Protein AF-A0A0F6PZP5-F1 (afdb_monomer_lite)

Sequence (268 aa):
MLSIFITMIFLFFFISFNLDMISNWVVIEMLSFFIMKLYSKDFSIYFEYTFNQTISSLLFFIGIFLFFSEFFYSSMIFLTLFFMYKLAIFPFYLWYKNFLLKSSLFQIMYFISIIYFLKIYLMFIFLNFLLMKIIIFFSLMNTIVISIESLEENFNFLNFMVYSSLLMSIYWILSFFISLSMMVFFSSAYMFSLFFIFFVTFKENFLVKNIWIYAVILLGLPPLPLFCMKFMLLLSLWNFSLLFFILTLGFFFTINFYVNNIFLISLI

Organism: NCBI:txid231613

Foldseek 3Di:
DVVLVVLLVVLVVVLPDPDDLVVLLVVLVVLLVVLLVVCVPPVVLSVLSVVLVVVLSVLQVVLVVCVVVVVLVVSLVSLQVSLCLLLLFPPNVVSVLVSQLPDDPVSLLSVLSSSLSVNLSSCSVCVVSHPLVVRLVRLLVQLVVLLVVLVPDDDDVSSVSSSLSSLLSSLLSLLVVLHSVLNVQLSVLQNVLSVVVVVVCVVVVNDPPCVLVNLCSSLVDPPGSNVVSLVVSLVSCVVVPVSNVSSVVSNVSSVVSSVVSVVSVVVD

Structure (mmCIF, N/CA/C/O backbone):
data_AF-A0A0F6PZP5-F1
#
_entry.id   AF-A0A0F6PZP5-F1
#
loop_
_atom_site.group_PDB
_atom_site.id
_atom_site.type_symbol
_atom_site.label_atom_id
_atom_site.label_alt_id
_atom_site.label_comp_id
_atom_site.label_asym_id
_atom_site.label_entity_id
_atom_site.label_seq_id
_atom_site.pdbx_PDB_ins_code
_atom_site.Cartn_x
_atom_site.Cartn_y
_atom_site.Cartn_z
_atom_site.occupancy
_atom_site.B_iso_or_equiv
_atom_site.auth_seq_id
_atom_site.auth_comp_id
_atom_site.auth_asym_id
_atom_site.auth_atom_id
_atom_site.pdbx_PDB_model_num
ATOM 1 N N . MET A 1 1 ? -19.150 -9.463 3.597 1.00 50.09 1 MET A N 1
ATOM 2 C CA . MET A 1 1 ? -18.506 -10.787 3.765 1.00 50.09 1 MET A CA 1
ATOM 3 C C . MET A 1 1 ? -18.563 -11.594 2.476 1.00 50.09 1 MET A C 1
ATOM 5 O O . MET A 1 1 ? -17.525 -11.731 1.851 1.00 50.09 1 MET A O 1
ATOM 9 N N . LEU A 1 2 ? -19.742 -12.039 2.018 1.00 41.22 2 LEU A N 1
ATOM 10 C CA . LEU A 1 2 ? -19.865 -12.802 0.764 1.00 41.22 2 LEU A CA 1
ATOM 11 C C . LEU A 1 2 ? -19.360 -12.018 -0.464 1.00 41.22 2 LEU A C 1
ATOM 13 O O . LEU A 1 2 ? -18.659 -12.572 -1.296 1.00 41.22 2 LEU A O 1
ATOM 17 N N . SER A 1 3 ? -19.634 -10.709 -0.536 1.00 49.72 3 SER A N 1
ATOM 18 C CA . SER A 1 3 ? -19.133 -9.845 -1.617 1.00 49.72 3 SER A CA 1
ATOM 19 C C . SER A 1 3 ? -17.606 -9.733 -1.638 1.00 49.72 3 SER A C 1
ATOM 21 O O . SER A 1 3 ? -17.021 -9.791 -2.710 1.00 49.72 3 SER A O 1
ATOM 23 N N . ILE A 1 4 ? -16.965 -9.653 -0.466 1.00 56.44 4 ILE A N 1
ATOM 24 C CA . ILE A 1 4 ? -15.500 -9.637 -0.326 1.00 56.44 4 ILE A CA 1
ATOM 25 C C . ILE A 1 4 ? -14.937 -10.976 -0.809 1.00 56.44 4 ILE A C 1
ATOM 27 O O . ILE A 1 4 ? -14.015 -11.007 -1.615 1.00 56.44 4 ILE A O 1
ATOM 31 N N . PHE A 1 5 ? -15.538 -12.087 -0.381 1.00 49.12 5 PHE A N 1
ATOM 32 C CA . PHE A 1 5 ? -15.121 -13.430 -0.780 1.00 49.12 5 PHE A CA 1
ATOM 33 C C . PHE A 1 5 ? -15.273 -13.668 -2.294 1.00 49.12 5 PHE A C 1
ATOM 35 O O . PHE A 1 5 ? -14.376 -14.211 -2.930 1.00 49.12 5 PHE A O 1
ATOM 42 N N . ILE A 1 6 ? -16.356 -13.176 -2.903 1.00 55.47 6 ILE A N 1
ATOM 43 C CA . ILE A 1 6 ? -16.555 -13.220 -4.359 1.00 55.47 6 ILE A CA 1
ATOM 44 C C . ILE A 1 6 ? -15.528 -12.332 -5.074 1.00 55.47 6 ILE A C 1
ATOM 46 O O . ILE A 1 6 ? -14.929 -12.785 -6.044 1.00 55.47 6 ILE A O 1
ATOM 50 N N . THR A 1 7 ? -15.246 -11.116 -4.581 1.00 57.19 7 THR A N 1
ATOM 51 C CA . THR A 1 7 ? -14.178 -10.277 -5.159 1.00 57.19 7 THR A CA 1
ATOM 52 C C . THR A 1 7 ? -12.803 -10.924 -5.034 1.00 57.19 7 THR A C 1
ATOM 54 O O . THR A 1 7 ? -12.005 -10.794 -5.953 1.00 57.19 7 THR A O 1
ATOM 57 N N . MET A 1 8 ? -12.539 -11.670 -3.955 1.00 56.25 8 MET A N 1
ATOM 58 C CA . MET A 1 8 ? -11.292 -12.416 -3.777 1.00 56.25 8 MET A CA 1
ATOM 59 C C . MET A 1 8 ? -11.154 -13.551 -4.790 1.00 56.25 8 MET A C 1
ATOM 61 O O . MET A 1 8 ? -10.099 -13.675 -5.403 1.00 56.25 8 MET A O 1
ATOM 65 N N . ILE A 1 9 ? -12.207 -14.346 -5.005 1.00 59.91 9 ILE A N 1
ATOM 66 C CA . ILE A 1 9 ? -12.211 -15.410 -6.023 1.00 59.91 9 ILE A CA 1
ATOM 67 C C . ILE A 1 9 ? -12.025 -14.810 -7.420 1.00 59.91 9 ILE A C 1
ATOM 69 O O . ILE A 1 9 ? -11.257 -15.332 -8.223 1.00 59.91 9 ILE A O 1
ATOM 73 N N . PHE A 1 10 ? -12.679 -13.681 -7.694 1.00 59.88 10 PHE A N 1
ATOM 74 C CA . PHE A 1 10 ? -12.596 -12.998 -8.982 1.00 59.88 10 PHE A CA 1
ATOM 75 C C . PHE A 1 10 ? -11.191 -12.429 -9.248 1.00 59.88 10 PHE A C 1
ATOM 77 O O . PHE A 1 10 ? -10.640 -12.623 -10.326 1.00 59.88 10 PHE A O 1
ATOM 84 N N . LEU A 1 11 ? -10.558 -11.805 -8.248 1.00 56.38 11 LEU A N 1
ATOM 85 C CA . LEU A 1 11 ? -9.165 -11.339 -8.322 1.00 56.38 11 LEU A CA 1
ATOM 86 C C . LEU A 1 11 ? -8.169 -12.494 -8.478 1.00 56.38 11 LEU A C 1
ATOM 88 O O . LEU A 1 11 ? -7.222 -12.382 -9.252 1.00 56.38 11 LEU A O 1
ATOM 92 N N . PHE A 1 12 ? -8.391 -13.609 -7.777 1.00 57.88 12 PHE A N 1
ATOM 93 C CA . PHE A 1 12 ? -7.566 -14.811 -7.906 1.00 57.88 12 PHE A CA 1
ATOM 94 C C . PHE A 1 12 ? -7.659 -15.412 -9.314 1.00 57.88 12 PHE A C 1
ATOM 96 O O . PHE A 1 12 ? -6.651 -15.842 -9.872 1.00 57.88 12 PHE A O 1
ATOM 103 N N . PHE A 1 13 ? -8.848 -15.367 -9.923 1.00 59.44 13 PHE A N 1
ATOM 104 C CA . PHE A 1 13 ? -9.046 -15.761 -11.314 1.00 59.44 13 PHE A CA 1
ATOM 105 C C . PHE A 1 13 ? -8.219 -14.878 -12.260 1.00 59.44 13 PHE A C 1
ATOM 107 O O . PHE A 1 13 ? -7.506 -15.409 -13.101 1.00 59.44 13 PHE A O 1
ATOM 114 N N . PHE A 1 14 ? -8.196 -13.554 -12.072 1.00 56.59 14 PHE A N 1
ATOM 115 C CA . PHE A 1 14 ? -7.391 -12.652 -12.910 1.00 56.59 14 PHE A CA 1
ATOM 116 C C . PHE A 1 14 ? -5.876 -12.771 -12.714 1.00 56.59 14 PHE A C 1
ATOM 118 O O . PHE A 1 14 ? -5.145 -12.662 -13.692 1.00 56.59 14 PHE A O 1
ATOM 125 N N . ILE A 1 15 ? -5.401 -13.055 -11.495 1.00 55.97 15 ILE A N 1
ATOM 126 C CA . ILE A 1 15 ? -3.978 -13.353 -11.234 1.00 55.97 15 ILE A CA 1
ATOM 127 C C . ILE A 1 15 ? -3.499 -14.556 -12.066 1.00 55.97 15 ILE A C 1
ATOM 129 O O . ILE A 1 15 ? -2.334 -14.613 -12.448 1.00 55.97 15 ILE A O 1
ATOM 133 N N . SER A 1 16 ? -4.385 -15.515 -12.358 1.00 53.69 16 SER A N 1
ATOM 134 C CA . SER A 1 16 ? -4.028 -16.730 -13.101 1.00 53.69 16 SER A CA 1
ATOM 135 C C . SER A 1 16 ? -3.889 -16.539 -14.618 1.00 53.69 16 SER A C 1
ATOM 137 O O . SER A 1 16 ? -3.331 -17.411 -15.285 1.00 53.69 16 SER A O 1
ATOM 139 N N . PHE A 1 17 ? -4.341 -15.406 -15.169 1.00 56.69 17 PHE A N 1
ATOM 140 C CA . PHE A 1 17 ? -4.180 -15.095 -16.588 1.00 56.69 17 PHE A CA 1
ATOM 141 C C . PHE A 1 17 ? -2.955 -14.209 -16.795 1.00 56.69 17 PHE A C 1
ATOM 143 O O . PHE A 1 17 ? -2.837 -13.137 -16.206 1.00 56.69 17 PHE A O 1
ATOM 150 N N . ASN A 1 18 ? -2.050 -14.653 -17.667 1.00 61.34 1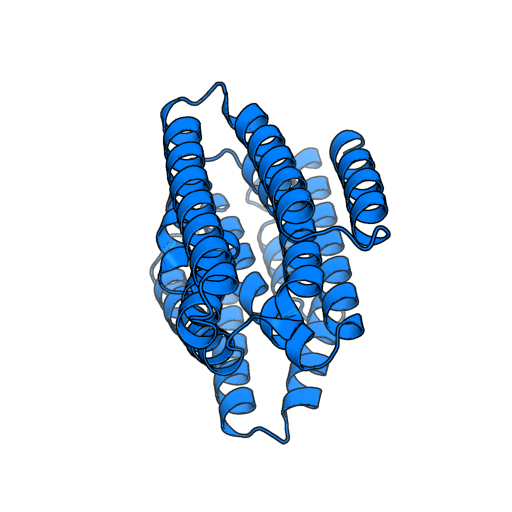8 ASN A N 1
ATOM 151 C CA . ASN A 1 18 ? -0.907 -13.865 -18.114 1.00 61.34 18 ASN A CA 1
ATOM 152 C C . ASN A 1 18 ? -1.411 -12.757 -19.055 1.00 61.34 18 ASN A C 1
ATOM 154 O O . ASN A 1 18 ? -1.425 -12.909 -20.273 1.00 61.34 18 ASN A O 1
ATOM 158 N N . LEU A 1 19 ? -1.960 -11.705 -18.455 1.00 72.62 19 LEU A N 1
ATOM 159 C CA . LEU A 1 19 ? -2.606 -10.589 -19.126 1.00 72.62 19 LEU A CA 1
ATOM 160 C C . LEU A 1 19 ? -1.577 -9.549 -19.575 1.00 72.62 19 LEU A C 1
ATOM 162 O O . LEU A 1 19 ? -0.644 -9.221 -18.839 1.00 72.62 19 LEU A O 1
ATOM 166 N N . ASP A 1 20 ? -1.815 -8.953 -20.741 1.00 84.75 20 ASP A N 1
ATOM 167 C CA . ASP A 1 20 ? -1.069 -7.788 -21.208 1.00 84.75 20 ASP A CA 1
ATOM 168 C C . ASP A 1 20 ? -1.253 -6.596 -20.251 1.00 84.75 20 ASP A C 1
ATOM 170 O O . ASP A 1 20 ? -2.246 -6.486 -19.520 1.00 84.75 20 ASP A O 1
ATOM 174 N N . MET A 1 21 ? -0.315 -5.645 -20.280 1.00 83.88 21 MET A N 1
ATOM 175 C CA . MET A 1 21 ? -0.316 -4.479 -19.383 1.00 83.88 21 MET A CA 1
ATOM 176 C C . MET A 1 21 ? -1.620 -3.671 -19.421 1.00 83.88 21 MET A C 1
ATOM 178 O O . MET A 1 21 ? -2.108 -3.236 -18.378 1.00 83.88 21 MET A O 1
ATOM 182 N N . ILE A 1 22 ? -2.221 -3.513 -20.604 1.00 87.50 22 ILE A N 1
ATOM 183 C CA . ILE A 1 22 ? -3.493 -2.795 -20.765 1.00 87.50 22 ILE A CA 1
ATOM 184 C C . ILE A 1 22 ? -4.628 -3.555 -20.070 1.00 87.50 22 ILE A C 1
ATOM 186 O O . ILE A 1 22 ? -5.415 -2.950 -19.346 1.00 87.50 22 ILE A O 1
ATOM 190 N N . SER A 1 23 ? -4.699 -4.880 -20.223 1.00 86.56 23 SER A N 1
ATOM 191 C CA . SER A 1 23 ? -5.702 -5.688 -19.520 1.00 86.56 23 SER A CA 1
ATOM 192 C C . SER A 1 23 ? -5.513 -5.669 -18.003 1.00 86.56 23 SER A C 1
ATOM 194 O O . SER A 1 23 ? -6.501 -5.548 -17.282 1.00 86.56 23 SER A O 1
ATOM 196 N N . ASN A 1 24 ? -4.271 -5.693 -17.507 1.00 86.44 24 ASN A N 1
ATOM 197 C CA . ASN A 1 24 ? -3.995 -5.544 -16.074 1.00 86.44 24 ASN A CA 1
ATOM 198 C C . ASN A 1 24 ? -4.506 -4.200 -15.537 1.00 86.44 24 ASN A C 1
ATOM 200 O O . ASN A 1 24 ? -5.099 -4.141 -14.460 1.00 86.44 24 ASN A O 1
ATOM 204 N N . TRP A 1 25 ? -4.347 -3.122 -16.307 1.00 89.81 25 TRP A N 1
ATOM 205 C CA . TRP A 1 25 ? -4.908 -1.819 -15.959 1.00 89.81 25 TRP A CA 1
ATOM 206 C C . TRP A 1 25 ? -6.430 -1.802 -15.920 1.00 89.81 25 TRP A C 1
ATOM 208 O O . TRP A 1 25 ? -6.996 -1.285 -14.960 1.00 89.81 25 TRP A O 1
ATOM 218 N N . VAL A 1 26 ? -7.098 -2.427 -16.892 1.00 89.19 26 VAL A N 1
ATOM 219 C CA . VAL A 1 26 ? -8.563 -2.554 -16.869 1.00 89.19 26 VAL A CA 1
ATOM 220 C C . VAL A 1 26 ? -9.022 -3.271 -15.597 1.00 89.19 26 VAL A C 1
ATOM 222 O O . VAL A 1 26 ? -9.971 -2.821 -14.961 1.00 89.19 26 VAL A O 1
ATOM 225 N N . VAL A 1 27 ? -8.337 -4.339 -15.173 1.00 86.75 27 VAL A N 1
ATOM 226 C CA . VAL A 1 27 ? -8.655 -5.038 -13.914 1.00 86.75 27 VAL A CA 1
ATOM 227 C C . VAL A 1 27 ? -8.471 -4.115 -12.703 1.00 86.75 27 VAL A C 1
ATOM 229 O O . VAL A 1 27 ? -9.341 -4.063 -11.830 1.00 86.75 27 VAL A O 1
ATOM 232 N N . ILE A 1 28 ? -7.378 -3.348 -12.660 1.00 89.12 28 ILE A N 1
ATOM 233 C CA . ILE A 1 28 ? -7.104 -2.374 -11.591 1.00 89.12 28 ILE A CA 1
ATOM 234 C C . ILE A 1 28 ? -8.195 -1.294 -11.532 1.00 89.12 28 ILE A C 1
ATOM 236 O O . ILE A 1 28 ? -8.652 -0.955 -10.439 1.00 89.12 28 ILE A O 1
ATOM 240 N N . GLU A 1 29 ? -8.650 -0.779 -12.675 1.00 89.75 29 GLU A N 1
ATOM 241 C CA . GLU A 1 29 ? -9.718 0.225 -12.716 1.00 89.75 29 GLU A CA 1
ATOM 242 C C . GLU A 1 29 ? -11.094 -0.358 -12.407 1.00 89.75 29 GLU A C 1
ATOM 244 O O . GLU A 1 29 ? -11.873 0.257 -11.690 1.00 89.75 29 GLU A O 1
ATOM 249 N N . MET A 1 30 ? -11.400 -1.584 -12.830 1.00 86.75 30 MET A N 1
ATOM 250 C CA . MET A 1 30 ? -12.641 -2.245 -12.412 1.00 86.75 30 MET A CA 1
ATOM 251 C C . MET A 1 30 ? -12.719 -2.367 -10.885 1.00 86.75 30 MET A C 1
ATOM 253 O O . MET A 1 30 ? -13.766 -2.100 -10.291 1.00 86.75 30 MET A O 1
ATOM 257 N N . LEU A 1 31 ? -11.605 -2.700 -10.224 1.00 86.00 31 LEU A N 1
ATOM 258 C CA . LEU A 1 31 ? -11.525 -2.707 -8.760 1.00 86.00 31 LEU A CA 1
ATOM 259 C C . LEU A 1 31 ? -11.698 -1.308 -8.162 1.00 86.00 31 LEU A C 1
ATOM 261 O O . LEU A 1 31 ? -12.393 -1.164 -7.153 1.00 86.00 31 LEU A O 1
ATOM 265 N N . SER A 1 32 ? -11.116 -0.284 -8.791 1.00 89.31 32 SER A N 1
ATOM 266 C CA . SER A 1 32 ? -11.280 1.111 -8.373 1.00 89.31 32 SER A CA 1
ATOM 267 C C . SER A 1 32 ? -12.759 1.530 -8.440 1.00 89.31 32 SER A C 1
ATOM 269 O O . SER A 1 32 ? -13.292 2.054 -7.459 1.00 89.31 32 SER A O 1
ATOM 271 N N . PHE A 1 33 ? -13.481 1.168 -9.505 1.00 87.62 33 PHE A N 1
ATOM 272 C CA . PHE A 1 33 ? -14.921 1.409 -9.643 1.00 87.62 33 PHE A CA 1
ATOM 273 C C . PHE A 1 33 ? -15.765 0.666 -8.599 1.00 87.62 33 PHE A C 1
ATOM 275 O O . PHE A 1 33 ? -16.718 1.233 -8.051 1.00 87.62 33 PHE A O 1
ATOM 282 N N . PHE A 1 34 ? -15.422 -0.583 -8.268 1.00 86.00 34 PHE A N 1
ATOM 283 C CA . PHE A 1 34 ? -16.104 -1.308 -7.189 1.00 86.00 34 PHE A CA 1
ATOM 284 C C . PHE A 1 34 ? -15.949 -0.605 -5.841 1.00 86.00 34 PHE A C 1
ATOM 286 O O . PHE A 1 34 ? -16.919 -0.516 -5.084 1.00 86.00 34 PHE A O 1
ATOM 293 N N . ILE A 1 35 ? -14.757 -0.078 -5.556 1.00 87.56 35 ILE A N 1
ATOM 294 C CA . ILE A 1 35 ? -14.502 0.696 -4.343 1.00 87.56 35 ILE A CA 1
ATOM 295 C C . ILE A 1 35 ? -15.290 2.011 -4.372 1.00 87.56 35 ILE A C 1
ATOM 297 O O . ILE A 1 35 ? -15.967 2.323 -3.396 1.00 87.56 35 ILE A O 1
ATOM 301 N N . MET A 1 36 ? -15.291 2.743 -5.492 1.00 88.69 36 MET A N 1
ATOM 302 C CA . MET A 1 36 ? -16.053 3.993 -5.653 1.00 88.69 36 MET A CA 1
ATOM 303 C C . MET A 1 36 ? -17.532 3.826 -5.298 1.00 88.69 36 MET A C 1
ATOM 305 O O . MET A 1 36 ? -18.117 4.678 -4.627 1.00 88.69 36 MET A O 1
ATOM 309 N N . LYS A 1 37 ? -18.140 2.701 -5.691 1.00 87.50 37 LYS A N 1
ATOM 310 C CA . LYS A 1 37 ? -19.551 2.415 -5.407 1.00 87.50 37 LYS A CA 1
ATOM 311 C C . LYS A 1 37 ? -19.871 2.421 -3.906 1.00 87.50 37 LYS A C 1
ATOM 313 O O . LYS A 1 37 ? -20.968 2.843 -3.534 1.00 87.50 37 LYS A O 1
ATOM 318 N N . LEU A 1 38 ? -18.929 2.018 -3.047 1.00 86.25 38 LEU A N 1
ATOM 319 C CA . LEU A 1 38 ? -19.093 2.018 -1.583 1.00 86.25 38 LEU A CA 1
ATOM 320 C C . LEU A 1 38 ? -19.287 3.420 -1.000 1.00 86.25 38 LEU A C 1
ATOM 322 O O . LEU A 1 38 ? -19.902 3.562 0.056 1.00 86.25 38 LEU A O 1
ATOM 326 N N . TYR A 1 39 ? -18.760 4.432 -1.687 1.00 90.12 39 TYR A N 1
ATOM 327 C CA . TYR A 1 39 ? -18.732 5.823 -1.240 1.00 90.12 39 TYR A CA 1
ATOM 328 C C . TYR A 1 39 ? -19.705 6.712 -2.011 1.00 90.12 39 TYR A C 1
ATOM 330 O O . TYR A 1 39 ? -19.762 7.908 -1.767 1.00 90.12 39 TYR A O 1
ATOM 338 N N . SER A 1 40 ? -20.513 6.139 -2.907 1.00 87.25 40 SER A N 1
ATOM 339 C CA . SER A 1 40 ? -21.450 6.874 -3.773 1.00 87.25 40 SER A CA 1
ATOM 340 C C . SER A 1 40 ? -22.439 7.793 -3.039 1.00 87.25 40 SER A C 1
ATOM 342 O O . SER A 1 40 ? -22.979 8.709 -3.653 1.00 87.25 40 SER A O 1
ATOM 344 N N . LYS A 1 41 ? -22.678 7.569 -1.741 1.00 89.19 41 LYS A N 1
ATOM 345 C CA . LYS A 1 41 ? -23.542 8.417 -0.905 1.00 89.19 41 LYS A CA 1
ATOM 346 C C . LYS A 1 41 ? -22.825 9.643 -0.331 1.00 89.19 41 LYS A C 1
ATOM 348 O O . LYS A 1 41 ? -23.474 10.657 -0.097 1.00 89.19 41 LYS A O 1
ATOM 353 N N . ASP A 1 42 ? -21.509 9.564 -0.148 1.00 91.62 42 ASP A N 1
ATOM 354 C CA . ASP A 1 42 ? -20.695 10.593 0.497 1.00 91.62 42 ASP A CA 1
ATOM 355 C C . ASP A 1 42 ? -19.869 11.326 -0.568 1.00 91.62 42 ASP A C 1
ATOM 357 O O . ASP A 1 42 ? -18.737 10.947 -0.874 1.00 91.62 42 ASP A O 1
ATOM 361 N N . PHE A 1 43 ? -20.445 12.380 -1.159 1.00 92.25 43 PHE A N 1
ATOM 362 C CA . PHE A 1 43 ? -19.872 13.065 -2.328 1.00 92.25 43 PHE A CA 1
ATOM 363 C C . PHE A 1 43 ? -18.414 13.507 -2.133 1.00 92.25 43 PHE A C 1
ATOM 365 O O . PHE A 1 43 ? -17.602 13.346 -3.041 1.00 92.25 43 PHE A O 1
ATOM 372 N N . SER A 1 44 ? -18.059 14.028 -0.955 1.00 92.94 44 SER A N 1
ATOM 373 C CA . SER A 1 44 ? -16.693 14.481 -0.661 1.00 92.94 44 SER A CA 1
ATOM 374 C C . SER A 1 44 ? -15.676 13.335 -0.690 1.00 92.94 44 SER A C 1
ATOM 376 O O . SER A 1 44 ? -14.606 13.479 -1.279 1.00 92.94 44 SER A O 1
ATOM 378 N N . ILE A 1 45 ? -16.027 12.189 -0.103 1.00 93.25 45 ILE A N 1
ATOM 379 C CA . ILE A 1 45 ? -15.183 10.989 -0.031 1.00 93.25 45 ILE A CA 1
ATOM 380 C C . ILE A 1 45 ? -15.069 10.343 -1.412 1.00 93.25 45 ILE A C 1
ATOM 382 O O . ILE A 1 45 ? -13.977 9.984 -1.855 1.00 93.25 45 ILE A O 1
ATOM 386 N N . TYR A 1 46 ? -16.198 10.243 -2.117 1.00 94.00 46 TYR A N 1
ATOM 387 C CA . TYR A 1 46 ? -16.252 9.766 -3.493 1.00 94.00 46 TYR A CA 1
ATOM 388 C C . TYR A 1 46 ? -15.359 10.606 -4.411 1.00 94.00 46 TYR A C 1
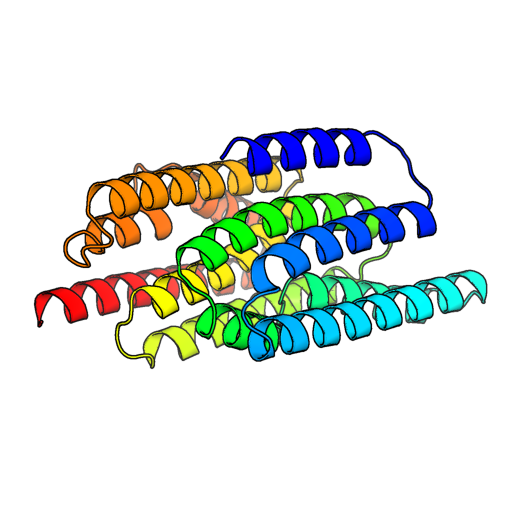ATOM 390 O O . TYR A 1 46 ? -14.518 10.061 -5.125 1.00 94.00 46 TYR A O 1
ATOM 398 N N . PHE A 1 47 ? -15.500 11.933 -4.361 1.00 94.50 47 PHE A N 1
ATOM 399 C CA . PHE A 1 47 ? -14.721 12.847 -5.188 1.00 94.50 47 PHE A CA 1
ATOM 400 C C . PHE A 1 47 ? -13.221 12.719 -4.906 1.00 94.50 47 PHE A C 1
ATOM 402 O O . PHE A 1 47 ? -12.439 12.526 -5.834 1.00 94.50 47 PHE A O 1
ATOM 409 N N . GLU A 1 48 ? -12.816 12.734 -3.635 1.00 94.31 48 GLU A N 1
ATOM 410 C CA . GLU A 1 48 ? -11.410 12.574 -3.256 1.00 94.31 48 GLU A CA 1
ATOM 411 C C . GLU A 1 48 ? -10.832 11.244 -3.753 1.00 94.31 48 GLU A C 1
ATOM 413 O O . GLU A 1 48 ? -9.747 11.216 -4.334 1.00 94.31 48 GLU A O 1
ATOM 418 N N . TYR A 1 49 ? -11.564 10.137 -3.604 1.00 94.00 49 TYR A N 1
ATOM 419 C CA . TYR A 1 49 ? -11.106 8.850 -4.117 1.00 94.00 49 TYR A CA 1
ATOM 420 C C . TYR A 1 49 ? -10.996 8.846 -5.642 1.00 94.00 49 TYR A C 1
ATOM 422 O O . TYR A 1 49 ? -9.950 8.473 -6.167 1.00 94.00 49 TYR A O 1
ATOM 430 N N . THR A 1 50 ? -12.036 9.294 -6.354 1.00 94.75 50 THR A N 1
ATOM 431 C CA . THR A 1 50 ? -12.042 9.336 -7.827 1.00 94.75 50 THR A CA 1
ATOM 432 C C . THR A 1 50 ? -10.889 10.160 -8.377 1.00 94.75 50 THR A C 1
ATOM 434 O O . THR A 1 50 ? -10.163 9.677 -9.241 1.00 94.75 50 THR A O 1
ATOM 437 N N . PHE A 1 51 ? -10.646 11.345 -7.820 1.00 96.19 51 PHE A N 1
ATOM 438 C CA . PHE A 1 51 ? -9.542 12.202 -8.225 1.00 96.19 51 PHE A CA 1
ATOM 439 C C . PHE A 1 51 ? -8.189 11.493 -8.063 1.00 96.19 51 PHE A C 1
ATOM 441 O O . PHE A 1 51 ? -7.417 11.400 -9.019 1.00 96.19 51 PHE A O 1
ATOM 448 N N . ASN A 1 52 ? -7.937 10.879 -6.905 1.00 95.75 52 ASN A N 1
ATOM 449 C CA . ASN A 1 52 ? -6.701 10.127 -6.681 1.00 95.75 52 ASN A CA 1
ATOM 450 C C . ASN A 1 52 ? -6.587 8.907 -7.625 1.00 95.75 52 ASN A C 1
ATOM 452 O O . ASN A 1 52 ? -5.513 8.629 -8.165 1.00 95.75 52 ASN A O 1
ATOM 456 N N . GLN A 1 53 ? -7.688 8.200 -7.912 1.00 93.88 53 GLN A N 1
ATOM 457 C CA . GLN A 1 53 ? -7.663 7.107 -8.890 1.00 93.88 53 GLN A CA 1
ATOM 458 C C . GLN A 1 53 ? -7.329 7.614 -10.300 1.00 93.88 53 GLN A C 1
ATOM 460 O O . GLN A 1 53 ? -6.476 7.015 -10.958 1.00 93.88 53 GLN A O 1
ATOM 465 N N . THR A 1 54 ? -7.880 8.754 -10.728 1.00 95.75 54 THR A N 1
ATOM 466 C CA . THR A 1 54 ? -7.543 9.342 -12.035 1.00 95.75 54 THR A CA 1
ATOM 467 C C . THR A 1 54 ? -6.066 9.719 -12.140 1.00 95.75 54 THR A C 1
ATOM 469 O O . THR A 1 54 ? -5.427 9.344 -13.122 1.00 95.75 54 THR A O 1
ATOM 472 N N . ILE A 1 55 ? -5.477 10.341 -11.109 1.00 96.69 55 ILE A N 1
ATOM 473 C CA . ILE A 1 55 ? -4.036 10.649 -11.076 1.00 96.69 55 ILE A CA 1
ATOM 474 C C . ILE A 1 55 ? -3.214 9.373 -11.252 1.00 96.69 55 ILE A C 1
ATOM 476 O O . ILE A 1 55 ? -2.312 9.325 -12.088 1.00 96.69 55 ILE A O 1
ATOM 480 N N . SER A 1 56 ? -3.549 8.316 -10.509 1.00 95.56 56 SER A N 1
ATOM 481 C CA . SER A 1 56 ? -2.838 7.043 -10.636 1.00 95.56 56 SER A CA 1
ATOM 482 C C . SER A 1 56 ? -2.962 6.451 -12.047 1.00 95.56 56 SER A C 1
ATOM 484 O O . SER A 1 56 ? -1.965 6.016 -12.616 1.00 95.56 56 SER A O 1
ATOM 486 N N . SER A 1 57 ? -4.148 6.499 -12.662 1.00 95.38 57 SER A N 1
ATOM 487 C CA . SER A 1 57 ? -4.354 5.988 -14.021 1.00 95.38 57 SER A CA 1
ATOM 488 C C . SER A 1 57 ? -3.527 6.759 -15.059 1.00 95.38 57 SER A C 1
ATOM 490 O O . SER A 1 57 ? -2.944 6.153 -15.955 1.00 95.38 57 SER A O 1
ATOM 492 N N . LEU A 1 58 ? -3.379 8.079 -14.894 1.00 97.19 58 LEU A N 1
ATOM 493 C CA . LEU A 1 58 ? -2.543 8.909 -15.762 1.00 97.19 58 LEU A CA 1
ATOM 494 C C . LEU A 1 58 ? -1.059 8.558 -15.628 1.00 97.19 58 LEU A C 1
ATOM 496 O O . LEU A 1 58 ? -0.382 8.408 -16.643 1.00 97.19 58 LEU A O 1
ATOM 500 N N . LEU A 1 59 ? -0.559 8.370 -14.399 1.00 97.06 59 LEU A N 1
ATOM 501 C CA . LEU A 1 59 ? 0.820 7.918 -14.165 1.00 97.06 59 LEU A CA 1
ATOM 502 C C . LEU A 1 59 ? 1.097 6.589 -14.876 1.00 97.06 59 LEU A C 1
ATOM 504 O O . LEU A 1 59 ? 2.144 6.423 -15.500 1.00 97.06 59 LEU A O 1
ATOM 508 N N . PHE A 1 60 ? 0.137 5.667 -14.817 1.00 95.75 60 PHE A N 1
ATOM 509 C CA . PHE A 1 60 ? 0.226 4.386 -15.497 1.00 95.75 60 PHE A CA 1
ATOM 510 C C . PHE A 1 60 ? 0.288 4.532 -17.025 1.00 95.75 60 PHE A C 1
ATOM 512 O O . PHE A 1 60 ? 1.190 3.979 -17.656 1.00 95.75 60 PHE A O 1
ATOM 519 N N . PHE A 1 61 ? -0.621 5.309 -17.623 1.00 96.19 61 PHE A N 1
ATOM 520 C CA . PHE A 1 61 ? -0.645 5.524 -19.073 1.00 96.19 61 PHE A CA 1
ATOM 521 C C . PHE A 1 61 ? 0.612 6.211 -19.596 1.00 96.19 61 PHE A C 1
ATOM 523 O O . PHE A 1 61 ? 1.138 5.799 -20.628 1.00 96.19 61 PHE A O 1
ATOM 530 N N . ILE A 1 62 ? 1.120 7.219 -18.880 1.00 97.44 62 ILE A N 1
ATOM 531 C CA . ILE A 1 62 ? 2.389 7.872 -19.225 1.00 97.44 62 ILE A CA 1
ATOM 532 C C . ILE A 1 62 ? 3.528 6.849 -19.171 1.00 97.44 62 ILE A C 1
ATOM 534 O O . ILE A 1 62 ? 4.335 6.791 -20.096 1.00 97.44 62 ILE A O 1
ATOM 538 N N . GLY A 1 63 ? 3.564 6.002 -18.136 1.00 96.31 63 GLY A N 1
ATOM 539 C CA . GLY A 1 63 ? 4.535 4.914 -18.024 1.00 96.31 63 GLY A CA 1
ATOM 540 C C . GLY A 1 63 ? 4.503 3.973 -19.230 1.00 96.31 63 GLY A C 1
ATOM 541 O O . GLY A 1 63 ? 5.530 3.768 -19.871 1.00 96.31 63 GLY A O 1
ATOM 542 N N . ILE A 1 64 ? 3.321 3.472 -19.602 1.00 94.69 64 ILE A N 1
ATOM 543 C CA . ILE A 1 64 ? 3.150 2.615 -20.787 1.00 94.69 64 ILE A CA 1
ATOM 544 C C . ILE A 1 64 ? 3.561 3.325 -22.080 1.00 94.69 64 ILE A C 1
ATOM 546 O O . ILE A 1 64 ? 4.246 2.739 -22.915 1.00 94.69 64 ILE A O 1
ATOM 550 N N . PHE A 1 65 ? 3.140 4.572 -22.280 1.00 96.00 65 PHE A N 1
ATOM 551 C CA . PHE A 1 65 ? 3.471 5.314 -23.494 1.00 96.00 65 PHE A CA 1
ATOM 552 C C . PHE A 1 65 ? 4.989 5.498 -23.641 1.00 96.00 65 PHE A C 1
ATOM 554 O O . PHE A 1 65 ? 5.546 5.309 -24.724 1.00 96.00 65 PHE A O 1
ATOM 561 N N . LEU A 1 66 ? 5.675 5.799 -22.535 1.00 96.31 66 LEU A N 1
ATOM 562 C CA . LEU A 1 66 ? 7.134 5.888 -22.488 1.00 96.31 66 LEU A CA 1
ATOM 563 C C . LEU A 1 66 ? 7.811 4.538 -22.741 1.00 96.31 66 LEU A C 1
ATOM 565 O O . LEU A 1 66 ? 8.865 4.497 -23.368 1.00 96.31 66 LEU A O 1
ATOM 569 N N . PHE A 1 67 ? 7.197 3.436 -22.304 1.00 94.19 67 PHE A N 1
ATOM 570 C CA . PHE A 1 67 ? 7.683 2.090 -22.599 1.00 94.19 67 PHE A CA 1
ATOM 571 C C . PHE A 1 67 ? 7.665 1.808 -24.106 1.00 94.19 67 PHE A C 1
ATOM 573 O O . PHE A 1 67 ? 8.669 1.371 -24.660 1.00 94.19 67 PHE A O 1
ATOM 580 N N . PHE A 1 68 ? 6.551 2.111 -24.782 1.00 94.06 68 PHE A N 1
ATOM 581 C CA . PHE A 1 68 ? 6.419 1.913 -26.231 1.00 94.06 68 PHE A CA 1
ATOM 582 C C . PHE A 1 68 ? 7.258 2.879 -27.073 1.00 94.06 68 PHE A C 1
ATOM 584 O O . PHE A 1 68 ? 7.560 2.571 -28.220 1.00 94.06 68 PHE A O 1
ATOM 591 N N . SER A 1 69 ? 7.649 4.026 -26.516 1.00 96.00 69 SER A N 1
ATOM 592 C CA . SER A 1 69 ? 8.576 4.977 -27.147 1.00 96.00 69 SER A CA 1
ATOM 593 C C . SER A 1 69 ? 10.041 4.748 -26.750 1.00 96.00 69 SER A C 1
ATOM 595 O O . SER A 1 69 ? 10.868 5.635 -26.931 1.00 96.00 69 SER A O 1
ATOM 597 N N . GLU A 1 70 ? 10.364 3.565 -26.215 1.00 95.06 70 GLU A N 1
ATOM 598 C CA . GLU A 1 70 ? 11.724 3.108 -25.879 1.00 95.06 70 GLU A CA 1
ATOM 599 C C . GLU A 1 70 ? 12.430 3.900 -24.756 1.00 95.06 70 GLU A C 1
ATOM 601 O O . GLU A 1 70 ? 13.599 3.664 -24.442 1.00 95.06 70 GLU A O 1
ATOM 606 N N . PHE A 1 71 ? 11.717 4.776 -24.040 1.00 95.69 71 PHE A N 1
ATOM 607 C CA . PHE A 1 71 ? 12.220 5.466 -22.847 1.00 95.69 71 PHE A CA 1
ATOM 608 C C . PHE A 1 71 ? 12.072 4.593 -21.590 1.00 95.69 71 PHE A C 1
ATOM 610 O O . PHE A 1 71 ? 11.394 4.957 -20.623 1.00 95.69 71 PHE A O 1
ATOM 617 N N . PHE A 1 72 ? 12.729 3.429 -21.582 1.00 94.12 72 PHE A N 1
ATOM 618 C CA . PHE A 1 72 ? 12.540 2.382 -20.567 1.00 94.12 72 PHE A CA 1
ATOM 619 C C . PHE A 1 72 ? 12.750 2.852 -19.124 1.00 94.12 72 PHE A C 1
ATOM 621 O O . PHE A 1 72 ? 11.931 2.554 -18.256 1.00 94.12 72 PHE A O 1
ATOM 628 N N . TYR A 1 73 ? 13.815 3.611 -18.850 1.00 95.00 73 TYR A N 1
ATOM 629 C CA . TYR A 1 73 ? 14.098 4.076 -17.489 1.00 95.00 73 TYR A CA 1
ATOM 630 C C . TYR A 1 73 ? 13.031 5.058 -16.985 1.00 95.00 73 TYR A C 1
ATOM 632 O O . TYR A 1 73 ? 12.540 4.926 -15.864 1.00 95.00 73 TYR A O 1
ATOM 640 N N . SER A 1 74 ? 12.605 5.995 -17.836 1.00 96.31 74 SER A N 1
ATOM 641 C CA . SER A 1 74 ? 11.516 6.926 -17.523 1.00 96.31 74 SER A CA 1
ATOM 642 C C . SER A 1 74 ? 10.200 6.180 -17.302 1.00 96.31 74 SER A C 1
ATOM 644 O O . SER A 1 74 ? 9.506 6.447 -16.324 1.00 96.31 74 SER A O 1
ATOM 646 N N . SER A 1 75 ? 9.894 5.186 -18.142 1.00 95.81 75 SER A N 1
ATOM 647 C CA . SER A 1 75 ? 8.752 4.287 -17.945 1.00 95.81 75 SER A CA 1
ATOM 648 C C . SER A 1 75 ? 8.790 3.613 -16.570 1.00 95.81 75 SER A C 1
ATOM 650 O O . SER A 1 75 ? 7.807 3.670 -15.831 1.00 95.81 75 SER A O 1
ATOM 652 N N . MET A 1 76 ? 9.930 3.027 -16.182 1.00 95.38 76 MET A N 1
ATOM 653 C CA . MET A 1 76 ? 10.085 2.390 -14.869 1.00 95.38 76 MET A CA 1
ATOM 654 C C . MET A 1 76 ? 9.857 3.376 -13.718 1.00 95.38 76 MET A C 1
ATOM 656 O O . MET A 1 76 ? 9.230 3.008 -12.725 1.00 95.38 76 MET A O 1
ATOM 660 N N . ILE A 1 77 ? 10.294 4.636 -13.840 1.00 96.56 77 ILE A N 1
ATOM 661 C CA . ILE A 1 77 ? 10.010 5.677 -12.837 1.00 96.56 77 ILE A CA 1
ATOM 662 C C . ILE A 1 77 ? 8.503 5.920 -12.720 1.00 96.56 77 ILE A C 1
ATOM 664 O O . ILE A 1 77 ? 7.971 5.864 -11.614 1.00 96.56 77 ILE A O 1
ATOM 668 N N . PHE A 1 78 ? 7.798 6.155 -13.830 1.00 97.06 78 PHE A N 1
ATOM 669 C CA . PHE A 1 78 ? 6.355 6.430 -13.802 1.00 97.06 78 PHE A CA 1
ATOM 670 C C . PHE A 1 78 ? 5.536 5.238 -13.300 1.00 97.06 78 PHE A C 1
ATOM 672 O O . PHE A 1 78 ? 4.629 5.424 -12.490 1.00 97.06 78 PHE A O 1
ATOM 679 N N . LEU A 1 79 ? 5.893 4.013 -13.695 1.00 95.06 79 LEU A N 1
ATOM 680 C CA . LEU A 1 79 ? 5.267 2.796 -13.174 1.00 95.06 79 LEU A CA 1
ATOM 681 C C . LEU A 1 79 ? 5.568 2.593 -11.682 1.00 95.06 79 LEU A C 1
ATOM 683 O O . LEU A 1 79 ? 4.687 2.182 -10.927 1.00 95.06 79 LEU A O 1
ATOM 687 N N . THR A 1 80 ? 6.770 2.956 -11.224 1.00 95.25 80 THR A N 1
ATOM 688 C CA . THR A 1 80 ? 7.115 2.949 -9.793 1.00 95.25 80 THR A CA 1
ATOM 689 C C . THR A 1 80 ? 6.306 3.988 -9.017 1.00 95.25 80 THR A C 1
ATOM 691 O O . THR A 1 80 ? 5.783 3.678 -7.949 1.00 95.25 80 THR A O 1
ATOM 694 N N . LEU A 1 81 ? 6.138 5.199 -9.555 1.00 95.81 81 LEU A N 1
ATOM 695 C CA . LEU A 1 81 ? 5.306 6.238 -8.946 1.00 95.81 81 LEU A CA 1
ATOM 696 C C . LEU A 1 81 ? 3.835 5.822 -8.898 1.00 95.81 81 LEU A C 1
ATOM 698 O O . LEU A 1 81 ? 3.209 5.960 -7.853 1.00 95.81 81 LEU A O 1
ATOM 702 N N . PHE A 1 82 ? 3.299 5.256 -9.982 1.00 95.50 82 PHE A N 1
ATOM 703 C CA . PHE A 1 82 ? 1.961 4.664 -10.017 1.00 95.50 82 PHE A CA 1
ATOM 704 C C . PHE A 1 82 ? 1.774 3.631 -8.901 1.00 95.50 82 PHE A C 1
ATOM 706 O O . PHE A 1 82 ? 0.810 3.695 -8.133 1.00 95.50 82 PHE A O 1
ATOM 713 N N . PHE A 1 83 ? 2.726 2.708 -8.790 1.00 93.12 83 PHE A N 1
ATOM 714 C CA . PHE A 1 83 ? 2.717 1.656 -7.790 1.00 93.12 83 PHE A CA 1
ATOM 715 C C . PHE A 1 83 ? 2.739 2.226 -6.366 1.00 93.12 83 PHE A C 1
ATOM 717 O O . PHE A 1 83 ? 1.877 1.900 -5.547 1.00 93.12 83 PHE A O 1
ATOM 724 N N . MET A 1 84 ? 3.670 3.141 -6.081 1.00 93.19 84 MET A N 1
ATOM 725 C CA . MET A 1 84 ? 3.762 3.821 -4.788 1.00 93.19 84 MET A CA 1
ATOM 726 C C . MET A 1 84 ? 2.489 4.596 -4.446 1.00 93.19 84 MET A C 1
ATOM 728 O O . MET A 1 84 ? 2.043 4.574 -3.298 1.00 93.19 84 MET A O 1
ATOM 732 N N . TYR A 1 85 ? 1.889 5.246 -5.441 1.00 94.31 85 TYR A N 1
ATOM 733 C CA . TYR A 1 85 ? 0.676 6.030 -5.281 1.00 94.31 85 TYR A CA 1
ATOM 734 C C . TYR A 1 85 ? -0.524 5.147 -4.921 1.00 94.31 85 TYR A C 1
ATOM 736 O O . TYR A 1 85 ? -1.203 5.424 -3.933 1.00 94.31 85 TYR A O 1
ATOM 744 N N . LYS A 1 86 ? -0.755 4.045 -5.655 1.00 91.31 86 LYS A N 1
ATOM 745 C CA . LYS A 1 86 ? -1.828 3.076 -5.351 1.00 91.31 86 LYS A CA 1
ATOM 746 C C . LYS A 1 86 ? -1.626 2.390 -3.995 1.00 91.31 86 LYS A C 1
ATOM 748 O O . LYS A 1 86 ? -2.606 2.059 -3.332 1.00 91.31 86 LYS A O 1
ATOM 753 N N . LEU A 1 87 ? -0.376 2.173 -3.579 1.00 88.56 87 LEU A N 1
ATOM 754 C CA . LEU A 1 87 ? -0.050 1.528 -2.305 1.00 88.56 87 LEU A CA 1
ATOM 755 C C . LEU A 1 87 ? -0.009 2.460 -1.092 1.00 88.56 87 LEU A C 1
ATOM 757 O O . LEU A 1 87 ? 0.142 1.948 0.020 1.00 88.56 87 LEU A O 1
ATOM 761 N N . ALA A 1 88 ? -0.169 3.773 -1.284 1.00 91.69 88 ALA A N 1
ATOM 762 C CA . ALA A 1 88 ? -0.044 4.771 -0.224 1.00 91.69 88 ALA A CA 1
ATOM 763 C C . ALA A 1 88 ? 1.347 4.756 0.450 1.00 91.69 88 ALA A C 1
ATOM 765 O O . ALA A 1 88 ? 1.471 4.868 1.669 1.00 91.69 88 ALA A O 1
ATOM 766 N N . ILE A 1 89 ? 2.408 4.599 -0.349 1.00 91.19 89 ILE A N 1
ATOM 767 C CA . ILE A 1 89 ? 3.799 4.719 0.115 1.00 91.19 89 ILE A CA 1
ATOM 768 C C . ILE A 1 89 ? 4.165 6.202 0.180 1.00 91.19 89 ILE A C 1
ATOM 770 O O . ILE A 1 89 ? 3.733 6.978 -0.671 1.00 91.19 89 ILE A O 1
ATOM 774 N N . PHE A 1 90 ? 4.973 6.600 1.165 1.00 88.94 90 PHE A N 1
ATOM 775 C CA . PHE A 1 90 ? 5.498 7.960 1.280 1.00 88.94 90 PHE A CA 1
ATOM 776 C C . PHE A 1 90 ? 6.018 8.506 -0.066 1.00 88.94 90 PHE A C 1
ATOM 778 O O . PHE A 1 90 ? 6.743 7.790 -0.761 1.00 88.94 90 PHE A O 1
ATOM 785 N N . PRO A 1 91 ? 5.687 9.759 -0.441 1.00 90.44 91 PRO A N 1
ATOM 786 C CA . PRO A 1 91 ? 4.892 10.753 0.300 1.00 90.44 91 PRO A CA 1
ATOM 787 C C . PRO A 1 91 ? 3.370 10.644 0.077 1.00 90.44 91 PRO A C 1
ATOM 789 O O . PRO A 1 91 ? 2.601 11.447 0.597 1.00 90.44 91 PRO A O 1
ATOM 792 N N . PHE A 1 92 ? 2.906 9.654 -0.685 1.00 93.62 92 PHE A N 1
ATOM 793 C CA . PHE A 1 92 ? 1.506 9.520 -1.092 1.00 93.62 92 PHE A CA 1
ATOM 794 C C . PHE A 1 92 ? 0.590 8.943 -0.006 1.00 93.62 92 PHE A C 1
ATOM 796 O O . PHE A 1 92 ? -0.612 8.857 -0.213 1.00 93.62 92 PHE A O 1
ATOM 803 N N . TYR A 1 93 ? 1.098 8.577 1.171 1.00 92.06 93 TYR A N 1
ATOM 804 C CA . TYR A 1 93 ? 0.245 8.069 2.251 1.00 92.06 93 TYR A CA 1
ATOM 805 C C . TYR A 1 93 ? -0.787 9.102 2.751 1.00 92.06 93 TYR A C 1
ATOM 807 O O . TYR A 1 93 ? -1.830 8.718 3.275 1.00 92.06 93 TYR A O 1
ATOM 815 N N . LEU A 1 94 ? -0.529 10.403 2.554 1.00 91.94 94 LEU A N 1
ATOM 816 C CA . LEU A 1 94 ? -1.383 11.495 3.033 1.00 91.94 94 LEU A CA 1
ATOM 817 C C . LEU A 1 94 ? -2.794 11.464 2.438 1.00 91.94 94 LEU A C 1
ATOM 819 O O . LEU A 1 94 ? -3.767 11.619 3.174 1.00 91.94 94 LEU A O 1
ATOM 823 N N . TRP A 1 95 ? -2.930 11.234 1.125 1.00 93.56 95 TRP A N 1
ATOM 824 C CA . TRP A 1 95 ? -4.259 11.167 0.502 1.00 93.56 95 TRP A CA 1
ATOM 825 C C . TRP A 1 95 ? -5.048 9.977 1.052 1.00 93.56 95 TRP A C 1
ATOM 827 O O . TRP A 1 95 ? -6.232 10.097 1.351 1.00 93.56 95 TRP A O 1
ATOM 837 N N . TYR A 1 96 ? -4.370 8.845 1.250 1.00 92.75 96 TYR A N 1
ATOM 838 C CA . TYR A 1 96 ? -4.961 7.629 1.793 1.00 92.75 96 TYR A CA 1
ATOM 839 C C . TYR A 1 96 ? -5.412 7.828 3.243 1.00 92.75 96 TYR A C 1
ATOM 841 O O . TYR A 1 96 ? -6.528 7.453 3.599 1.00 92.75 96 TYR A O 1
ATOM 849 N N . LYS A 1 97 ? -4.572 8.469 4.067 1.00 92.88 97 LYS A N 1
ATOM 850 C CA . LYS A 1 97 ? -4.899 8.840 5.448 1.00 92.88 97 LYS A CA 1
ATOM 851 C C . LYS A 1 97 ? -6.138 9.738 5.490 1.00 92.88 97 LYS A C 1
ATOM 853 O O . LYS A 1 97 ? -7.116 9.388 6.145 1.00 92.88 97 LYS A O 1
ATOM 858 N N . ASN A 1 98 ? -6.123 10.855 4.763 1.00 92.38 98 ASN A N 1
ATOM 859 C CA . ASN A 1 98 ? -7.213 11.836 4.763 1.00 92.38 98 ASN A CA 1
ATOM 860 C C . ASN A 1 98 ? -8.537 11.240 4.272 1.00 92.38 98 ASN A C 1
ATOM 862 O O . ASN A 1 98 ? -9.588 11.492 4.862 1.00 92.38 98 ASN A O 1
ATOM 866 N N . PHE A 1 99 ? -8.473 10.409 3.233 1.00 93.81 99 PHE A N 1
ATOM 867 C CA . PHE A 1 99 ? -9.616 9.676 2.707 1.00 93.81 99 PHE A CA 1
ATOM 868 C C . PHE A 1 99 ? -10.220 8.720 3.749 1.00 93.81 99 PHE A C 1
ATOM 870 O O . PHE A 1 99 ? -11.437 8.706 3.966 1.00 93.81 99 PHE A O 1
ATOM 877 N N . LEU A 1 100 ? -9.381 7.931 4.428 1.00 92.62 100 LEU A N 1
ATOM 878 C CA . LEU A 1 100 ? -9.865 6.983 5.427 1.00 92.62 100 LEU A CA 1
ATOM 879 C C . LEU A 1 100 ? -10.417 7.668 6.674 1.00 92.62 100 LEU A C 1
ATOM 881 O O . LEU A 1 100 ? -11.413 7.197 7.210 1.00 92.62 100 LEU A O 1
ATOM 885 N N . LEU A 1 101 ? -9.828 8.786 7.104 1.00 91.25 101 LEU A N 1
ATOM 886 C CA . LEU A 1 101 ? -10.306 9.541 8.267 1.00 91.25 101 LEU A CA 1
ATOM 887 C C . LEU A 1 101 ? -11.734 10.082 8.096 1.00 91.25 101 LEU A C 1
ATOM 889 O O . LEU A 1 101 ? -12.446 10.260 9.080 1.00 91.25 101 LEU A O 1
ATOM 893 N N . LYS A 1 102 ? -12.173 10.307 6.853 1.00 91.56 102 LYS A N 1
ATOM 894 C CA . LYS A 1 102 ? -13.547 10.729 6.529 1.00 91.56 102 LYS A CA 1
ATOM 895 C C . LYS A 1 102 ? -14.527 9.556 6.428 1.00 91.56 102 LYS A C 1
ATOM 897 O O . LYS A 1 102 ? -15.733 9.773 6.428 1.00 91.56 102 LYS A O 1
ATOM 902 N N . SER A 1 103 ? -14.024 8.329 6.308 1.00 90.06 103 SER A N 1
ATOM 903 C CA . SER A 1 103 ? -14.824 7.131 6.049 1.00 90.06 103 SER A CA 1
ATOM 904 C C . SER A 1 103 ? -15.381 6.520 7.336 1.00 90.06 103 SER A C 1
ATOM 906 O O . SER A 1 103 ? -14.744 6.542 8.385 1.00 90.06 103 SER A O 1
ATOM 908 N N . SER A 1 104 ? -16.551 5.886 7.259 1.00 88.12 104 SER A N 1
ATOM 909 C CA . SER A 1 104 ? -17.066 5.084 8.377 1.00 88.12 104 SER A CA 1
ATOM 910 C C . SER A 1 104 ? -16.194 3.849 8.632 1.00 88.12 104 SER A C 1
ATOM 912 O O . SER A 1 104 ? -15.574 3.305 7.718 1.00 88.12 104 SER A O 1
ATOM 914 N N . LEU A 1 105 ? -16.196 3.328 9.860 1.00 83.44 105 LEU A N 1
ATOM 915 C CA . LEU A 1 105 ? -15.349 2.187 10.225 1.00 83.44 105 LEU A CA 1
ATOM 916 C C . LEU A 1 105 ? -15.627 0.928 9.391 1.00 83.44 105 LEU A C 1
ATOM 918 O O . LEU A 1 105 ? -14.704 0.211 9.008 1.00 83.44 105 LEU A O 1
ATOM 922 N N . PHE A 1 106 ? -16.895 0.687 9.046 1.00 83.88 106 PHE A N 1
ATOM 923 C CA . PHE A 1 106 ? -17.277 -0.397 8.141 1.00 83.88 106 PHE A CA 1
ATOM 924 C C . PHE A 1 106 ? -16.664 -0.219 6.743 1.00 83.88 106 PHE A C 1
ATOM 926 O O . PHE A 1 106 ? -16.110 -1.172 6.193 1.00 83.88 106 PHE A O 1
ATOM 933 N N . GLN A 1 107 ? -16.724 0.997 6.186 1.00 87.75 107 GLN A N 1
ATOM 934 C CA . GLN A 1 107 ? -16.101 1.314 4.899 1.00 87.75 107 GLN A CA 1
ATOM 935 C C . GLN A 1 107 ? -14.579 1.162 4.971 1.00 87.75 107 GLN A C 1
ATOM 937 O O . GLN A 1 107 ? -14.010 0.558 4.070 1.00 87.75 107 GLN A O 1
ATOM 942 N N . ILE A 1 108 ? -13.933 1.626 6.048 1.00 88.94 108 ILE A N 1
ATOM 943 C CA . ILE A 1 108 ? -12.484 1.479 6.268 1.00 88.94 108 ILE A CA 1
ATOM 944 C C . ILE A 1 108 ? -12.091 0.001 6.221 1.00 88.94 108 ILE A C 1
ATOM 946 O O . ILE A 1 108 ? -11.217 -0.378 5.447 1.00 88.94 108 ILE A O 1
ATOM 950 N N . MET A 1 109 ? -12.771 -0.855 6.986 1.00 82.62 109 MET A N 1
ATOM 951 C CA . MET A 1 109 ? -12.470 -2.290 7.031 1.00 82.62 109 MET A CA 1
ATOM 952 C C . MET A 1 109 ? -12.660 -2.965 5.672 1.00 82.62 109 MET A C 1
ATOM 954 O O . MET A 1 109 ? -11.824 -3.762 5.241 1.00 82.62 109 MET A O 1
ATOM 958 N N . TYR A 1 110 ? -13.740 -2.620 4.969 1.00 84.25 110 TYR A N 1
ATOM 959 C CA . TYR A 1 110 ? -14.003 -3.140 3.633 1.00 84.25 110 TYR A CA 1
ATOM 960 C C . TYR A 1 110 ? -12.939 -2.682 2.627 1.00 84.25 110 TYR A C 1
ATOM 962 O O . TYR A 1 110 ? -12.387 -3.493 1.884 1.00 84.25 110 TYR A O 1
ATOM 970 N N . PHE A 1 111 ? -12.606 -1.397 2.630 1.00 89.12 111 PHE A N 1
ATOM 971 C CA . PHE A 1 111 ? -11.609 -0.799 1.753 1.00 89.12 111 PHE A CA 1
ATOM 972 C C . PHE A 1 111 ? -10.229 -1.412 1.957 1.00 89.12 111 PHE A C 1
ATOM 974 O O . PHE A 1 111 ? -9.617 -1.888 1.002 1.00 89.12 111 PHE A O 1
ATOM 981 N N . ILE A 1 112 ? -9.791 -1.477 3.214 1.00 86.12 112 ILE A N 1
ATOM 982 C CA . ILE A 1 112 ? -8.549 -2.115 3.634 1.00 86.12 112 ILE A CA 1
ATOM 983 C C . ILE A 1 112 ? -8.507 -3.555 3.098 1.00 86.12 112 ILE A C 1
ATOM 985 O O . ILE A 1 112 ? -7.539 -3.933 2.440 1.00 86.12 112 ILE A O 1
ATOM 989 N N . SER A 1 113 ? -9.591 -4.325 3.273 1.00 82.19 113 SER A N 1
ATOM 990 C CA . SER A 1 113 ? -9.665 -5.713 2.807 1.00 82.19 113 SER A CA 1
ATOM 991 C C . SER A 1 113 ? -9.481 -5.865 1.294 1.00 82.19 113 SER A C 1
ATOM 993 O O . SER A 1 113 ? -8.708 -6.721 0.872 1.00 82.19 113 SER A O 1
ATOM 995 N N . ILE A 1 114 ? -10.130 -5.028 0.475 1.00 82.75 114 ILE A N 1
ATOM 996 C CA . ILE A 1 114 ? -10.013 -5.089 -0.991 1.00 82.75 114 ILE A CA 1
ATOM 997 C C . ILE A 1 114 ? -8.638 -4.631 -1.448 1.00 82.75 114 ILE A C 1
ATOM 999 O O . ILE A 1 114 ? -8.026 -5.262 -2.313 1.00 82.75 114 ILE A O 1
ATOM 1003 N N . ILE A 1 115 ? -8.141 -3.541 -0.868 1.00 84.19 115 ILE A N 1
ATOM 1004 C CA . ILE A 1 115 ? -6.861 -2.983 -1.272 1.00 84.19 115 ILE A CA 1
ATOM 1005 C C . ILE A 1 115 ? -5.739 -3.975 -1.078 1.00 84.19 115 ILE A C 1
ATOM 1007 O O . ILE A 1 115 ? -4.877 -4.014 -1.942 1.00 84.19 115 ILE A O 1
ATOM 1011 N N . TYR A 1 116 ? -5.758 -4.830 -0.053 1.00 78.44 116 TYR A N 1
ATOM 1012 C CA . TYR A 1 116 ? -4.736 -5.873 0.075 1.00 78.44 116 TYR A CA 1
ATOM 1013 C C . TYR A 1 116 ? -4.635 -6.791 -1.136 1.00 78.44 116 TYR A C 1
ATOM 1015 O O . TYR A 1 116 ? -3.521 -7.077 -1.571 1.00 78.44 116 TYR A O 1
ATOM 1023 N N . PHE A 1 117 ? -5.757 -7.206 -1.725 1.00 77.62 117 PHE A N 1
ATOM 1024 C CA . PHE A 1 117 ? -5.720 -8.015 -2.945 1.00 77.62 117 PHE A CA 1
ATOM 1025 C C . PHE A 1 117 ? -5.152 -7.236 -4.111 1.00 77.62 117 PHE A C 1
ATOM 1027 O O . PHE A 1 117 ? -4.327 -7.768 -4.850 1.00 77.62 117 PHE A O 1
ATOM 1034 N N . LEU A 1 118 ? -5.541 -5.966 -4.230 1.00 83.44 118 LEU A N 1
ATOM 1035 C CA . LEU A 1 118 ? -4.950 -5.081 -5.217 1.00 83.44 118 LEU A CA 1
ATOM 1036 C C . LEU A 1 118 ? -3.433 -4.970 -5.008 1.00 83.44 118 LEU A C 1
ATOM 1038 O O . LEU A 1 118 ? -2.699 -5.050 -5.985 1.00 83.44 118 LEU A O 1
ATOM 1042 N N . LYS A 1 119 ? -2.941 -4.863 -3.764 1.00 85.12 119 LYS A N 1
ATOM 1043 C CA . LYS A 1 119 ? -1.498 -4.804 -3.487 1.00 85.12 119 LYS A CA 1
ATOM 1044 C C . LYS A 1 119 ? -0.795 -6.054 -4.008 1.00 85.12 119 LYS A C 1
ATOM 1046 O O . LYS A 1 119 ? 0.153 -5.935 -4.779 1.00 85.12 119 LYS A O 1
ATOM 1051 N N . ILE A 1 120 ? -1.292 -7.235 -3.630 1.00 82.06 120 ILE A N 1
ATOM 1052 C CA . ILE A 1 120 ? -0.739 -8.528 -4.061 1.00 82.06 120 ILE A CA 1
ATOM 1053 C C . ILE A 1 120 ? -0.707 -8.600 -5.586 1.00 82.06 120 ILE A C 1
ATOM 1055 O O . ILE A 1 120 ? 0.347 -8.865 -6.157 1.00 82.06 120 ILE A O 1
ATOM 1059 N N . TYR A 1 121 ? -1.825 -8.286 -6.239 1.00 83.25 121 TYR A N 1
ATOM 1060 C CA . TYR A 1 121 ? -1.936 -8.290 -7.695 1.00 83.25 121 TYR A CA 1
ATOM 1061 C C . TYR A 1 121 ? -0.939 -7.337 -8.370 1.00 83.25 121 TYR A C 1
ATOM 1063 O O . TYR A 1 121 ? -0.208 -7.747 -9.270 1.00 83.25 121 TYR A O 1
ATOM 1071 N N . LEU A 1 122 ? -0.844 -6.090 -7.893 1.00 85.25 122 LEU A N 1
ATOM 1072 C CA . LEU A 1 122 ? 0.096 -5.096 -8.417 1.00 85.25 122 LEU A CA 1
ATOM 1073 C C . LEU A 1 122 ? 1.549 -5.573 -8.304 1.00 85.25 122 LEU A C 1
ATOM 1075 O O . LEU A 1 122 ? 2.318 -5.411 -9.248 1.00 85.25 122 LEU A O 1
ATOM 1079 N N . MET A 1 123 ? 1.930 -6.181 -7.179 1.00 83.56 123 MET A N 1
ATOM 1080 C CA . MET A 1 123 ? 3.291 -6.696 -7.010 1.00 83.56 123 MET A CA 1
ATOM 1081 C C . MET A 1 123 ? 3.617 -7.814 -8.001 1.00 83.56 123 MET A C 1
ATOM 1083 O O . MET A 1 123 ? 4.724 -7.834 -8.528 1.00 83.56 123 MET A O 1
ATOM 1087 N N . PHE A 1 124 ? 2.674 -8.711 -8.299 1.00 81.62 124 PHE A N 1
ATOM 1088 C CA . PHE A 1 124 ? 2.895 -9.768 -9.290 1.00 81.62 124 PHE A CA 1
ATOM 1089 C C . PHE A 1 124 ? 3.122 -9.222 -10.700 1.00 81.62 124 PHE A C 1
ATOM 1091 O O . PHE A 1 124 ? 4.041 -9.662 -11.384 1.00 81.62 124 PHE A O 1
ATOM 1098 N N . ILE A 1 125 ? 2.302 -8.262 -11.128 1.00 83.56 125 ILE A N 1
ATOM 1099 C CA . ILE A 1 125 ? 2.358 -7.727 -12.494 1.00 83.56 125 ILE A CA 1
ATOM 1100 C C . ILE A 1 125 ? 3.596 -6.859 -12.699 1.00 83.56 125 ILE A C 1
ATOM 1102 O O . ILE A 1 125 ? 4.264 -6.940 -13.730 1.00 83.56 125 ILE A O 1
ATOM 1106 N N . PHE A 1 126 ? 3.895 -6.000 -11.723 1.00 84.38 126 PHE A N 1
ATOM 1107 C CA . PHE A 1 126 ? 4.887 -4.949 -11.905 1.00 84.38 126 PHE A CA 1
ATOM 1108 C C . PHE A 1 126 ? 6.284 -5.320 -11.415 1.00 84.38 126 PHE A C 1
ATOM 1110 O O . PHE A 1 126 ? 7.189 -4.530 -11.655 1.00 84.38 126 PHE A O 1
ATOM 1117 N N . LEU A 1 127 ? 6.517 -6.497 -10.811 1.00 84.38 127 LEU A N 1
ATOM 1118 C CA . LEU A 1 127 ? 7.820 -6.857 -10.216 1.00 84.38 127 LEU A CA 1
ATOM 1119 C C . LEU A 1 127 ? 9.017 -6.536 -11.129 1.00 84.38 127 LEU A C 1
ATOM 1121 O O . LEU A 1 127 ? 10.003 -5.968 -10.667 1.00 84.38 127 LEU A O 1
ATOM 1125 N N . ASN A 1 128 ? 8.904 -6.824 -12.428 1.00 84.94 128 ASN A N 1
ATOM 1126 C CA . ASN A 1 128 ? 9.984 -6.616 -13.400 1.00 84.94 128 ASN A CA 1
ATOM 1127 C C . ASN A 1 128 ? 10.170 -5.154 -13.854 1.00 84.94 128 ASN A C 1
ATOM 1129 O O . ASN A 1 128 ? 11.181 -4.826 -14.470 1.00 84.94 128 ASN A O 1
ATOM 1133 N N . PHE A 1 129 ? 9.208 -4.275 -13.575 1.00 86.25 129 PHE A N 1
ATOM 1134 C CA . PHE A 1 129 ? 9.173 -2.884 -14.042 1.00 86.25 129 PHE A CA 1
ATOM 1135 C C . PHE A 1 129 ? 9.445 -1.867 -12.928 1.00 86.25 129 PHE A C 1
ATOM 1137 O O . PHE A 1 129 ? 9.548 -0.670 -13.196 1.00 86.25 129 PHE A O 1
ATOM 1144 N N . LEU A 1 130 ? 9.537 -2.322 -11.676 1.00 89.94 130 LEU A N 1
ATOM 1145 C CA . LEU A 1 130 ? 9.657 -1.455 -10.511 1.00 89.94 130 LEU A CA 1
ATOM 1146 C C . LEU A 1 130 ? 11.115 -1.173 -10.146 1.00 89.94 130 LEU A C 1
ATOM 1148 O O . LEU A 1 130 ? 11.949 -2.071 -10.021 1.00 89.94 130 LEU A O 1
ATOM 1152 N N . LEU A 1 131 ? 11.408 0.096 -9.858 1.00 93.31 131 LEU A N 1
ATOM 1153 C CA . LEU A 1 131 ? 12.674 0.521 -9.267 1.00 93.31 131 LEU A CA 1
ATOM 1154 C C . LEU A 1 131 ? 12.675 0.196 -7.773 1.00 93.31 131 LEU A C 1
ATOM 1156 O O . LEU A 1 131 ? 12.462 1.044 -6.906 1.00 93.31 131 LEU A O 1
ATOM 1160 N N . MET A 1 132 ? 12.955 -1.065 -7.475 1.00 87.00 132 MET A N 1
ATOM 1161 C CA . MET A 1 132 ? 12.892 -1.650 -6.138 1.00 87.00 132 MET A CA 1
ATOM 1162 C C . MET A 1 132 ? 13.647 -0.866 -5.056 1.00 87.00 132 MET A C 1
ATOM 1164 O O . MET A 1 132 ? 13.138 -0.698 -3.951 1.00 87.00 132 MET A O 1
ATOM 1168 N N . LYS A 1 133 ? 14.820 -0.305 -5.375 1.00 88.81 133 LYS A N 1
ATOM 1169 C CA . LYS A 1 133 ? 15.592 0.531 -4.435 1.00 88.81 133 LYS A CA 1
ATOM 1170 C C . LYS A 1 133 ? 14.805 1.759 -3.960 1.00 88.81 133 LYS A C 1
ATOM 1172 O O . LYS A 1 133 ? 14.865 2.098 -2.781 1.00 88.81 133 LYS A O 1
ATOM 1177 N N . ILE A 1 134 ? 14.056 2.393 -4.865 1.00 90.62 134 ILE A N 1
ATOM 1178 C CA . ILE A 1 134 ? 13.232 3.574 -4.575 1.00 90.62 134 ILE A CA 1
ATOM 1179 C C . ILE A 1 134 ? 12.071 3.182 -3.659 1.00 90.62 134 ILE A C 1
ATOM 1181 O O . ILE A 1 134 ? 11.832 3.842 -2.650 1.00 90.62 134 ILE A O 1
ATOM 1185 N N . ILE A 1 135 ? 11.402 2.065 -3.961 1.00 91.06 135 ILE A N 1
ATOM 1186 C CA . ILE A 1 135 ? 10.293 1.544 -3.152 1.00 91.06 135 ILE A CA 1
ATOM 1187 C C . ILE A 1 135 ? 10.759 1.230 -1.729 1.00 91.06 135 ILE A C 1
ATOM 1189 O O . ILE A 1 135 ? 10.102 1.648 -0.778 1.00 91.06 135 ILE A O 1
ATOM 1193 N N . ILE A 1 136 ? 11.899 0.544 -1.568 1.00 87.19 136 ILE A N 1
ATOM 1194 C CA . ILE A 1 136 ? 12.460 0.240 -0.243 1.00 87.19 136 ILE A CA 1
ATOM 1195 C C . ILE A 1 136 ? 12.732 1.537 0.510 1.00 87.19 136 ILE A C 1
ATOM 1197 O O . ILE A 1 136 ? 12.219 1.712 1.613 1.00 87.19 136 ILE A O 1
ATOM 1201 N N . PHE A 1 137 ? 13.490 2.457 -0.090 1.00 88.12 137 PHE A N 1
ATOM 1202 C CA . PHE A 1 137 ? 13.854 3.718 0.551 1.00 88.12 137 PHE A CA 1
ATOM 1203 C C . PHE A 1 13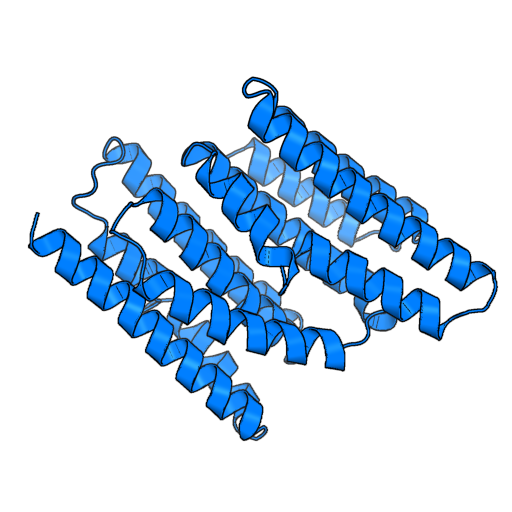7 ? 12.621 4.477 1.053 1.00 88.12 137 PHE A C 1
ATOM 1205 O O . PHE A 1 137 ? 12.547 4.843 2.227 1.00 88.12 137 PHE A O 1
ATOM 1212 N N . PHE A 1 138 ? 11.611 4.646 0.199 1.00 91.06 138 PHE A N 1
ATOM 1213 C CA . PHE A 1 138 ? 10.400 5.356 0.588 1.00 91.06 138 PHE A CA 1
ATOM 1214 C C . PHE A 1 138 ? 9.520 4.572 1.558 1.00 91.06 138 PHE A C 1
ATOM 1216 O O . PHE A 1 138 ? 8.896 5.189 2.414 1.00 91.06 138 PHE A O 1
ATOM 1223 N N . SER A 1 139 ? 9.499 3.238 1.506 1.00 87.56 139 SER A N 1
ATOM 1224 C CA . SER A 1 139 ? 8.795 2.430 2.511 1.00 87.56 139 SER A CA 1
ATOM 1225 C C . SER A 1 139 ? 9.400 2.589 3.913 1.00 87.56 139 SER A C 1
ATOM 1227 O O . SER A 1 139 ? 8.660 2.680 4.889 1.00 87.56 139 SER A O 1
ATOM 1229 N N . LEU A 1 140 ? 10.726 2.724 4.017 1.00 83.94 140 LEU A N 1
ATOM 1230 C CA . LEU A 1 140 ? 11.422 2.973 5.284 1.00 83.94 140 LEU A CA 1
ATOM 1231 C C . LEU A 1 140 ? 11.168 4.391 5.807 1.00 83.94 140 LEU A C 1
ATOM 1233 O O . LEU A 1 140 ? 10.922 4.589 6.996 1.00 83.94 140 LEU A O 1
ATOM 1237 N N . MET A 1 141 ? 11.161 5.390 4.922 1.00 86.75 141 MET A N 1
ATOM 1238 C CA . MET A 1 141 ? 10.751 6.742 5.316 1.00 86.75 141 MET A CA 1
ATOM 1239 C C . MET A 1 141 ? 9.292 6.760 5.777 1.00 86.75 141 MET A C 1
ATOM 1241 O O . MET A 1 141 ? 8.972 7.397 6.777 1.00 86.75 141 MET A O 1
ATOM 1245 N N . ASN A 1 142 ? 8.427 5.982 5.120 1.00 87.19 142 ASN A N 1
ATOM 1246 C CA . ASN A 1 142 ? 7.031 5.831 5.509 1.00 87.19 142 ASN A CA 1
ATOM 1247 C C . ASN A 1 142 ? 6.897 5.308 6.947 1.00 87.19 142 ASN A C 1
ATOM 1249 O O . ASN A 1 142 ? 6.101 5.854 7.702 1.00 87.19 142 ASN A O 1
ATOM 1253 N N . THR A 1 143 ? 7.686 4.303 7.366 1.00 83.81 143 THR A N 1
ATOM 1254 C CA . THR A 1 143 ? 7.597 3.792 8.751 1.00 83.81 143 THR A CA 1
ATOM 1255 C C . THR A 1 143 ? 7.936 4.860 9.759 1.00 83.81 143 THR A C 1
ATOM 1257 O O . THR A 1 143 ? 7.208 5.010 10.730 1.00 83.81 143 THR A O 1
ATOM 1260 N N . ILE A 1 144 ? 9.011 5.608 9.515 1.00 83.12 144 ILE A N 1
ATOM 1261 C CA . ILE A 1 144 ? 9.474 6.640 10.440 1.00 83.12 144 ILE A CA 1
ATOM 1262 C C . ILE A 1 144 ? 8.398 7.721 10.555 1.00 83.12 144 ILE A C 1
ATOM 1264 O O . ILE A 1 144 ? 7.916 7.982 11.653 1.00 83.12 144 ILE A O 1
ATOM 1268 N N . VAL A 1 145 ? 7.954 8.268 9.421 1.00 88.31 145 VAL A N 1
ATOM 1269 C CA . VAL A 1 145 ? 6.983 9.369 9.382 1.00 88.31 145 VAL A CA 1
ATOM 1270 C C . VAL A 1 145 ? 5.645 8.964 10.000 1.00 88.31 145 VAL A C 1
ATOM 1272 O O . VAL A 1 145 ? 5.190 9.637 10.918 1.00 88.31 145 VAL A O 1
ATOM 1275 N N . ILE A 1 146 ? 5.052 7.843 9.568 1.00 87.12 146 ILE A N 1
ATOM 1276 C CA . ILE A 1 146 ? 3.760 7.380 10.100 1.00 87.12 146 ILE A CA 1
ATOM 1277 C C . ILE A 1 146 ? 3.876 7.093 11.596 1.00 87.12 146 ILE A C 1
ATOM 1279 O O . ILE A 1 146 ? 2.961 7.396 12.354 1.00 87.12 146 ILE A O 1
ATOM 1283 N N . SER A 1 147 ? 4.989 6.502 12.035 1.00 80.12 147 SER A N 1
ATOM 1284 C CA . SER A 1 147 ? 5.168 6.178 13.446 1.00 80.12 147 SER A CA 1
ATOM 1285 C C . SER A 1 147 ? 5.270 7.421 14.331 1.00 80.12 147 SER A C 1
ATOM 1287 O O . SER A 1 147 ? 4.652 7.443 15.391 1.00 80.12 147 SER A O 1
ATOM 1289 N N . ILE A 1 148 ? 5.964 8.471 13.881 1.00 83.62 148 ILE A N 1
ATOM 1290 C CA . ILE A 1 148 ? 6.052 9.747 14.604 1.00 83.62 148 ILE A CA 1
ATOM 1291 C C . ILE A 1 148 ? 4.682 10.421 14.638 1.00 83.62 148 ILE A C 1
ATOM 1293 O O . ILE A 1 148 ? 4.199 10.755 15.714 1.00 83.62 148 ILE A O 1
ATOM 1297 N N . GLU A 1 149 ? 4.026 10.545 13.483 1.00 84.69 149 GLU A N 1
ATOM 1298 C CA . GLU A 1 149 ? 2.711 11.187 13.376 1.00 84.69 149 GLU A CA 1
ATOM 1299 C C . GLU A 1 149 ? 1.662 10.470 14.244 1.00 84.69 149 GLU A C 1
ATOM 1301 O O . GLU A 1 149 ? 0.838 11.103 14.896 1.00 84.69 149 GLU A O 1
ATOM 1306 N N . SER A 1 150 ? 1.748 9.139 14.336 1.00 78.31 150 SER A N 1
ATOM 1307 C CA . SER A 1 150 ? 0.844 8.341 15.164 1.00 78.31 150 SER A CA 1
ATOM 1308 C C . SER A 1 150 ? 0.972 8.610 16.669 1.00 78.31 150 SER A C 1
ATOM 1310 O O . SER A 1 150 ? 0.008 8.394 17.398 1.00 78.31 150 SER A O 1
ATOM 1312 N N . LEU A 1 151 ? 2.131 9.076 17.152 1.00 75.56 151 LEU A N 1
ATOM 1313 C CA . LEU A 1 151 ? 2.348 9.374 18.574 1.00 75.56 151 LEU A CA 1
ATOM 1314 C C . LEU A 1 151 ? 1.737 10.712 19.004 1.00 75.56 151 LEU A C 1
ATOM 1316 O O . LEU A 1 151 ? 1.482 10.898 20.191 1.00 75.56 151 LEU A O 1
ATOM 1320 N N . GLU A 1 152 ? 1.524 11.633 18.065 1.00 78.62 152 GLU A N 1
ATOM 1321 C CA . GLU A 1 152 ? 0.977 12.967 18.344 1.00 78.62 152 GLU A CA 1
ATOM 1322 C C . GLU A 1 152 ? -0.556 12.993 18.347 1.00 78.62 152 GLU A C 1
ATOM 1324 O O . GLU A 1 152 ? -1.163 13.943 18.842 1.00 78.62 152 GLU A O 1
ATOM 1329 N N . GLU A 1 153 ? -1.207 11.969 17.793 1.00 70.12 153 GLU A N 1
ATOM 1330 C CA . GLU A 1 153 ? -2.658 11.969 17.671 1.00 70.12 153 GLU A CA 1
ATOM 1331 C C . GLU A 1 153 ? -3.389 11.589 18.963 1.00 70.12 153 GLU A C 1
ATOM 1333 O O . GLU A 1 153 ? -3.091 10.593 19.622 1.00 70.12 153 GLU A O 1
ATOM 1338 N N . ASN A 1 154 ? -4.442 12.353 19.270 1.00 70.00 154 ASN A N 1
ATOM 1339 C CA . ASN A 1 154 ? -5.390 12.010 20.325 1.00 70.00 154 ASN A CA 1
ATOM 1340 C C . ASN A 1 154 ? -6.106 10.693 20.011 1.00 70.00 154 ASN A C 1
ATOM 1342 O O . ASN A 1 154 ? -6.463 10.411 18.863 1.00 70.00 154 ASN A O 1
ATOM 1346 N N . PHE A 1 155 ? -6.383 9.915 21.058 1.00 65.69 155 PHE A N 1
ATOM 1347 C CA . PHE A 1 155 ? -6.987 8.603 20.898 1.00 65.69 155 PHE A CA 1
ATOM 1348 C C . PHE A 1 155 ? -8.394 8.678 20.267 1.00 65.69 155 PHE A C 1
ATOM 1350 O O . PHE A 1 155 ? -9.360 9.103 20.898 1.00 65.69 155 PHE A O 1
ATOM 1357 N N . ASN A 1 156 ? -8.514 8.201 19.024 1.00 76.44 156 ASN A N 1
ATOM 1358 C CA . ASN A 1 156 ? -9.770 7.893 18.337 1.00 76.44 156 ASN A CA 1
ATOM 1359 C C . ASN A 1 156 ? -9.634 6.515 17.672 1.00 76.44 156 ASN A C 1
ATOM 1361 O O . ASN A 1 156 ? -8.656 6.253 16.969 1.00 76.44 156 ASN A O 1
ATOM 1365 N N . PHE A 1 157 ? -10.620 5.632 17.856 1.00 76.69 157 PHE A N 1
ATOM 1366 C CA . PHE A 1 157 ? -10.573 4.274 17.302 1.00 76.69 157 PHE A CA 1
ATOM 1367 C C . PHE 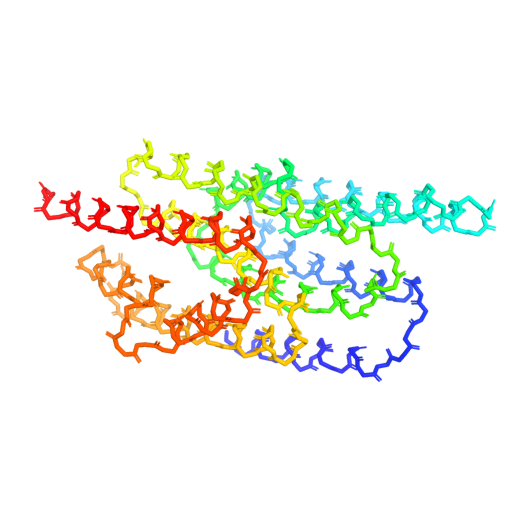A 1 157 ? -10.475 4.263 15.768 1.00 76.69 157 PHE A C 1
ATOM 1369 O O . PHE A 1 157 ? -9.833 3.389 15.187 1.00 76.69 157 PHE A O 1
ATOM 1376 N N . LEU A 1 158 ? -11.061 5.262 15.104 1.00 83.00 158 LEU A N 1
ATOM 1377 C CA . LEU A 1 158 ? -10.941 5.424 13.659 1.00 83.00 158 LEU A CA 1
ATOM 1378 C C . LEU A 1 158 ? -9.481 5.676 13.264 1.00 83.00 158 LEU A C 1
ATOM 1380 O O . LEU A 1 158 ? -8.926 4.924 12.462 1.00 83.00 158 LEU A O 1
ATOM 1384 N N . ASN A 1 159 ? -8.842 6.672 13.880 1.00 83.00 159 ASN A N 1
ATOM 1385 C CA . ASN A 1 159 ? -7.439 7.003 13.641 1.00 83.00 159 ASN A CA 1
ATOM 1386 C C . ASN A 1 159 ? -6.559 5.776 13.894 1.00 83.00 159 ASN A C 1
ATOM 1388 O O . ASN A 1 159 ? -5.770 5.383 13.039 1.00 83.00 159 ASN A O 1
ATOM 1392 N N . PHE A 1 160 ? -6.786 5.083 15.007 1.00 80.69 160 PHE A N 1
ATOM 1393 C CA . PHE A 1 160 ? -6.091 3.847 15.340 1.00 80.69 160 PHE A CA 1
ATOM 1394 C C . PHE A 1 160 ? -6.140 2.791 14.215 1.00 80.69 160 PHE A C 1
ATOM 1396 O O . PHE A 1 160 ? -5.111 2.213 13.846 1.00 80.69 160 PHE A O 1
ATOM 1403 N N . MET A 1 161 ? -7.310 2.568 13.607 1.00 83.81 161 MET A N 1
ATOM 1404 C CA . MET A 1 161 ? -7.446 1.645 12.473 1.00 83.81 161 MET A CA 1
ATOM 1405 C C . MET A 1 161 ? -6.736 2.152 11.208 1.00 83.81 161 MET A C 1
ATOM 1407 O O . MET A 1 161 ? -6.129 1.365 10.480 1.00 83.81 161 MET A O 1
ATOM 1411 N N . VAL A 1 162 ? -6.749 3.461 10.955 1.00 89.19 162 VAL A N 1
ATOM 1412 C CA . VAL A 1 162 ? -6.055 4.062 9.806 1.00 89.19 162 VAL A CA 1
ATOM 1413 C C . VAL A 1 162 ? -4.541 3.915 9.938 1.00 89.19 162 VAL A C 1
ATOM 1415 O O . VAL A 1 162 ? -3.906 3.346 9.046 1.00 89.19 162 VAL A O 1
ATOM 1418 N N . TYR A 1 163 ? -3.967 4.334 11.064 1.00 86.25 163 TYR A N 1
ATOM 1419 C CA . TYR A 1 163 ? -2.526 4.250 11.315 1.00 86.25 163 TYR A CA 1
ATOM 1420 C C . TYR A 1 163 ? -2.013 2.820 11.351 1.00 86.25 163 TYR A C 1
ATOM 1422 O O . TYR A 1 163 ? -0.972 2.523 10.762 1.00 86.25 163 TYR A O 1
ATOM 1430 N N . SER A 1 164 ? -2.757 1.906 11.974 1.00 84.00 164 SER A N 1
ATOM 1431 C CA . SER A 1 164 ? -2.381 0.492 11.961 1.00 84.00 164 SER A CA 1
ATOM 1432 C C . SER A 1 164 ? -2.350 -0.071 10.537 1.00 84.00 164 SER A C 1
ATOM 1434 O O . SER A 1 164 ? -1.400 -0.771 10.187 1.00 84.00 164 SER A O 1
ATOM 1436 N N . SER A 1 165 ? -3.313 0.282 9.676 1.00 87.56 165 SER A N 1
ATOM 1437 C CA . SER A 1 165 ? -3.312 -0.149 8.269 1.00 87.56 165 SER A CA 1
ATOM 1438 C C . SER A 1 165 ? -2.121 0.399 7.471 1.00 87.56 165 SER A C 1
ATOM 1440 O O . SER A 1 165 ? -1.518 -0.323 6.668 1.00 87.56 165 SER A O 1
ATOM 1442 N N . LEU A 1 166 ? -1.741 1.653 7.736 1.00 89.31 166 LEU A N 1
ATOM 1443 C CA . LEU A 1 166 ? -0.604 2.323 7.113 1.00 89.31 166 LEU A CA 1
ATOM 1444 C C . LEU A 1 166 ? 0.717 1.676 7.540 1.00 89.31 166 LEU A C 1
ATOM 1446 O O . LEU A 1 166 ? 1.507 1.294 6.678 1.00 89.31 166 LEU A O 1
ATOM 1450 N N . LEU A 1 167 ? 0.921 1.439 8.838 1.00 84.62 167 LEU A N 1
ATOM 1451 C CA . LEU A 1 167 ? 2.118 0.764 9.357 1.00 84.62 167 LEU A CA 1
ATOM 1452 C C . LEU A 1 167 ? 2.260 -0.657 8.790 1.00 84.62 167 LEU A C 1
ATOM 1454 O O . LEU A 1 167 ? 3.355 -1.089 8.430 1.00 84.62 167 LEU A O 1
ATOM 1458 N N . MET A 1 168 ? 1.147 -1.378 8.645 1.00 85.19 168 MET A N 1
ATOM 1459 C CA . MET A 1 168 ? 1.142 -2.740 8.102 1.00 85.19 168 MET A CA 1
ATOM 1460 C C . MET A 1 168 ? 1.460 -2.799 6.610 1.00 85.19 168 MET A C 1
ATOM 1462 O O . MET A 1 168 ? 2.010 -3.797 6.145 1.00 85.19 168 MET A O 1
ATOM 1466 N N . SER A 1 169 ? 1.181 -1.730 5.857 1.00 83.44 169 SER A N 1
ATOM 1467 C CA . SER A 1 169 ? 1.559 -1.661 4.444 1.00 83.44 169 SER A CA 1
ATOM 1468 C C . SER A 1 169 ? 3.073 -1.766 4.226 1.00 83.44 169 SER A C 1
ATOM 1470 O O . SER A 1 169 ? 3.496 -2.301 3.204 1.00 83.44 169 SER A O 1
ATOM 1472 N N . ILE A 1 170 ? 3.892 -1.339 5.194 1.00 83.00 170 ILE A N 1
ATOM 1473 C CA . ILE A 1 170 ? 5.350 -1.401 5.061 1.00 83.00 170 ILE A CA 1
ATOM 1474 C C . ILE A 1 170 ? 5.879 -2.812 5.289 1.00 83.00 170 ILE A C 1
ATOM 1476 O O . ILE A 1 170 ? 6.641 -3.314 4.467 1.00 83.00 170 ILE A O 1
ATOM 1480 N N . TYR A 1 171 ? 5.444 -3.482 6.357 1.00 84.38 171 TYR A N 1
ATOM 1481 C CA . TYR A 1 171 ? 5.803 -4.886 6.587 1.00 84.38 171 TYR A CA 1
ATOM 1482 C C . TYR A 1 171 ? 5.395 -5.764 5.405 1.00 84.38 171 TYR A C 1
ATOM 1484 O O . TYR A 1 171 ? 6.125 -6.672 5.023 1.00 84.38 171 TYR A O 1
ATOM 1492 N N . TRP A 1 172 ? 4.269 -5.438 4.775 1.00 86.81 172 TRP A N 1
ATOM 1493 C CA . TRP A 1 172 ? 3.833 -6.088 3.553 1.00 86.81 172 TRP A CA 1
ATOM 1494 C C . TRP A 1 172 ? 4.819 -5.876 2.389 1.00 86.81 172 TRP A C 1
ATOM 1496 O O . TRP A 1 172 ? 5.275 -6.846 1.788 1.00 86.81 172 TRP A O 1
ATOM 1506 N N . ILE A 1 173 ? 5.233 -4.634 2.117 1.00 87.06 173 ILE A N 1
ATOM 1507 C CA . ILE A 1 173 ? 6.230 -4.333 1.075 1.00 87.06 173 ILE A CA 1
ATOM 1508 C C . ILE A 1 173 ? 7.550 -5.063 1.360 1.00 87.06 173 ILE A C 1
ATOM 1510 O O . ILE A 1 173 ? 8.122 -5.681 0.469 1.00 87.06 173 ILE A O 1
ATOM 1514 N N . LEU A 1 174 ? 8.012 -5.047 2.609 1.00 85.38 174 LEU A N 1
ATOM 1515 C CA . LEU A 1 174 ? 9.258 -5.697 3.020 1.00 85.38 174 LEU A CA 1
ATOM 1516 C C . LEU A 1 174 ? 9.178 -7.225 2.939 1.00 85.38 174 LEU A C 1
ATOM 1518 O O . LEU A 1 174 ? 10.142 -7.868 2.534 1.00 85.38 174 LEU A O 1
ATOM 1522 N N . SER A 1 175 ? 8.018 -7.811 3.240 1.00 87.06 175 SER A N 1
ATOM 1523 C CA . SER A 1 175 ? 7.807 -9.256 3.115 1.00 87.06 175 SER A CA 1
ATOM 1524 C C . SER A 1 175 ? 7.936 -9.738 1.669 1.00 87.06 175 SER A C 1
ATOM 1526 O O . SER A 1 175 ? 8.526 -10.790 1.434 1.00 87.06 175 SER A O 1
ATOM 1528 N N . PHE A 1 176 ? 7.479 -8.936 0.703 1.00 84.62 176 PHE A N 1
ATOM 1529 C CA . PHE A 1 176 ? 7.620 -9.225 -0.723 1.00 84.62 176 PHE A CA 1
ATOM 1530 C C . PHE A 1 176 ? 9.082 -9.306 -1.168 1.00 84.62 176 PHE A C 1
ATOM 1532 O O . PHE A 1 176 ? 9.431 -10.197 -1.939 1.00 84.62 176 PHE A O 1
ATOM 1539 N N . PHE A 1 177 ? 9.941 -8.428 -0.640 1.00 82.00 177 PHE A N 1
ATOM 1540 C CA . PHE A 1 177 ? 11.376 -8.443 -0.939 1.00 82.00 177 PHE A CA 1
ATOM 1541 C C . PHE A 1 177 ? 12.076 -9.725 -0.490 1.00 82.00 177 PHE A C 1
ATOM 1543 O O . PHE A 1 177 ? 13.055 -10.128 -1.111 1.00 82.00 177 PHE A O 1
ATOM 1550 N N . ILE A 1 178 ? 11.589 -10.357 0.578 1.00 85.44 178 ILE A N 1
ATOM 1551 C CA . ILE A 1 178 ? 12.138 -11.626 1.063 1.00 85.44 178 ILE A CA 1
ATOM 1552 C C . ILE A 1 178 ? 11.630 -12.765 0.188 1.00 85.44 178 ILE A C 1
ATOM 1554 O O . ILE A 1 178 ? 12.411 -13.524 -0.379 1.00 85.44 178 ILE A O 1
ATOM 1558 N N . SER A 1 179 ? 10.308 -12.905 0.098 1.00 84.75 179 SER A N 1
ATOM 1559 C CA . SER A 1 179 ? 9.678 -13.828 -0.835 1.00 84.75 179 SER A CA 1
ATOM 1560 C C . SER A 1 179 ? 8.193 -13.532 -0.984 1.00 84.75 179 SER A C 1
ATOM 1562 O O . SER A 1 179 ? 7.503 -13.115 -0.052 1.00 84.75 179 SER A O 1
ATOM 1564 N N . LEU A 1 180 ? 7.661 -13.885 -2.148 1.00 82.56 180 LEU A N 1
ATOM 1565 C CA . LEU A 1 180 ? 6.229 -13.867 -2.407 1.00 82.56 180 LEU A CA 1
ATOM 1566 C C . LEU A 1 180 ? 5.433 -14.691 -1.376 1.00 82.56 180 LEU A C 1
ATOM 1568 O O . LEU A 1 180 ? 4.368 -14.269 -0.933 1.00 82.56 180 LEU A O 1
ATOM 1572 N N . SER A 1 181 ? 5.964 -15.846 -0.960 1.00 84.75 181 SER A N 1
ATOM 1573 C CA . SER A 1 181 ? 5.316 -16.696 0.046 1.00 84.75 181 SER A CA 1
ATOM 1574 C C . SER A 1 181 ? 5.166 -15.973 1.388 1.00 84.75 181 SER A C 1
ATOM 1576 O O . SER A 1 181 ? 4.073 -15.950 1.953 1.00 84.75 181 SER A O 1
ATOM 1578 N N . MET A 1 182 ? 6.223 -15.290 1.842 1.00 87.00 182 MET A N 1
ATOM 1579 C CA . MET A 1 182 ? 6.221 -14.502 3.074 1.00 87.00 182 MET A CA 1
ATOM 1580 C C . MET A 1 182 ? 5.181 -13.380 3.010 1.00 87.00 182 MET A C 1
ATOM 1582 O O . MET A 1 182 ? 4.457 -13.153 3.976 1.00 87.00 182 MET A O 1
ATOM 1586 N N . MET A 1 183 ? 5.049 -12.727 1.852 1.00 87.19 183 MET A N 1
ATOM 1587 C CA . MET A 1 183 ? 4.027 -11.707 1.622 1.00 87.19 183 MET A CA 1
ATOM 1588 C C . MET A 1 183 ? 2.608 -12.260 1.712 1.00 87.19 183 MET A C 1
ATOM 1590 O O . MET A 1 183 ? 1.759 -11.660 2.374 1.00 87.19 183 MET A O 1
ATOM 1594 N N . VAL A 1 184 ? 2.332 -13.405 1.088 1.00 84.50 184 VAL A N 1
ATOM 1595 C CA . VAL A 1 184 ? 1.006 -14.040 1.149 1.00 84.50 184 VAL A CA 1
ATOM 1596 C C . VAL A 1 184 ? 0.670 -14.456 2.583 1.00 84.50 184 VAL A C 1
ATOM 1598 O O . VAL A 1 184 ? -0.434 -14.175 3.051 1.00 84.50 184 VAL A O 1
ATOM 1601 N N . PHE A 1 185 ? 1.621 -15.046 3.312 1.00 85.81 185 PHE A N 1
ATOM 1602 C CA . PHE A 1 185 ? 1.441 -15.424 4.716 1.00 85.81 185 PHE A CA 1
ATOM 1603 C C . PHE A 1 185 ? 1.244 -14.221 5.646 1.00 85.81 185 PHE A C 1
ATOM 1605 O O . PHE A 1 185 ? 0.363 -14.240 6.506 1.00 85.81 185 PHE A O 1
ATOM 1612 N N . PHE A 1 186 ? 2.016 -13.148 5.460 1.00 87.81 186 PHE A N 1
ATOM 1613 C CA . PHE A 1 186 ? 1.823 -11.907 6.209 1.00 87.81 186 PHE A CA 1
ATOM 1614 C C . PHE A 1 186 ? 0.431 -11.318 5.939 1.00 87.81 186 PHE A C 1
ATOM 1616 O O . PHE A 1 186 ? -0.289 -10.938 6.865 1.00 87.81 186 PHE A O 1
ATOM 1623 N N . SER A 1 187 ? 0.023 -11.296 4.667 1.00 84.25 187 SER A N 1
ATOM 1624 C CA . SER A 1 187 ? -1.283 -10.782 4.240 1.00 84.25 187 SER A CA 1
ATOM 1625 C C . SER A 1 187 ?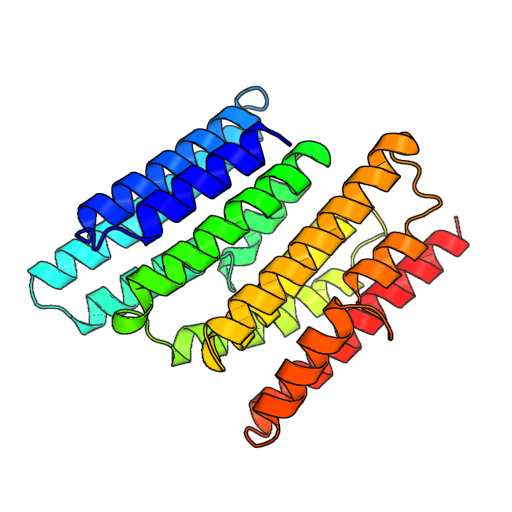 -2.437 -11.577 4.845 1.00 84.25 187 SER A C 1
ATOM 1627 O O . SER A 1 187 ? -3.396 -10.986 5.338 1.00 84.25 187 SER A O 1
ATOM 1629 N N . SER A 1 188 ? -2.356 -12.909 4.835 1.00 84.69 188 SER A N 1
ATOM 1630 C CA . SER A 1 188 ? -3.408 -13.767 5.385 1.00 84.69 188 SER A CA 1
ATOM 1631 C C . SER A 1 188 ? -3.522 -13.623 6.903 1.00 84.69 188 SER A C 1
ATOM 1633 O O . SER A 1 188 ? -4.634 -13.482 7.413 1.00 84.69 188 SER A O 1
ATOM 1635 N N . ALA A 1 189 ? -2.393 -13.551 7.618 1.00 87.69 189 ALA A N 1
ATOM 1636 C CA . ALA A 1 189 ? -2.373 -13.288 9.056 1.00 87.69 189 ALA A CA 1
ATOM 1637 C C . ALA A 1 189 ? -3.016 -11.932 9.395 1.00 87.69 189 ALA A C 1
ATOM 1639 O O . ALA A 1 189 ? -3.830 -11.839 10.317 1.00 87.69 189 ALA A O 1
ATOM 1640 N N . TYR A 1 190 ? -2.705 -10.889 8.619 1.00 87.75 190 TYR A N 1
ATOM 1641 C CA . TYR A 1 190 ? -3.296 -9.571 8.817 1.00 87.75 190 TYR A CA 1
ATOM 1642 C C . TYR A 1 190 ? -4.801 -9.548 8.520 1.00 87.75 190 TYR A C 1
ATOM 1644 O O . TYR A 1 190 ? -5.582 -9.047 9.327 1.00 87.75 190 TYR A O 1
ATOM 1652 N N . MET A 1 191 ? -5.244 -10.157 7.420 1.00 84.50 191 MET A N 1
ATOM 1653 C CA . MET A 1 191 ? -6.669 -10.246 7.086 1.00 84.50 191 MET A CA 1
ATOM 1654 C C . MET A 1 191 ? -7.469 -11.020 8.137 1.00 84.50 191 MET A C 1
ATOM 1656 O O . MET A 1 191 ? -8.574 -10.610 8.495 1.00 84.50 191 MET A O 1
ATOM 1660 N N . PHE A 1 192 ? -6.900 -12.098 8.678 1.00 84.88 192 PHE A N 1
ATOM 1661 C CA . PHE A 1 192 ? -7.506 -12.840 9.779 1.00 84.88 192 PHE A CA 1
ATOM 1662 C C . PHE A 1 192 ? -7.646 -11.972 11.038 1.00 84.88 192 PHE A C 1
ATOM 1664 O O . PHE A 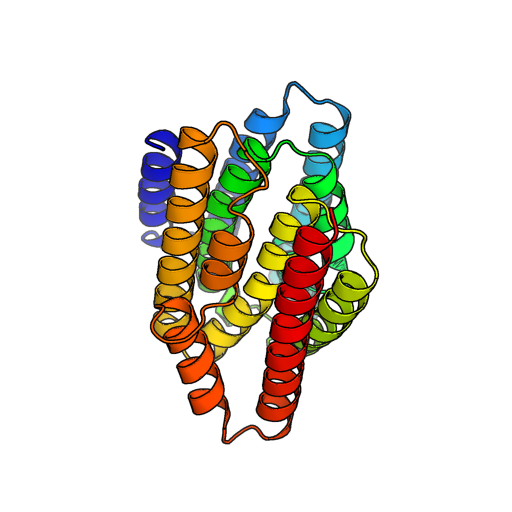1 192 ? -8.696 -11.970 11.682 1.00 84.88 192 PHE A O 1
ATOM 1671 N N . SER A 1 193 ? -6.622 -11.172 11.349 1.00 87.12 193 SER A N 1
ATOM 1672 C CA . SER A 1 193 ? -6.655 -10.236 12.476 1.00 87.12 193 SER A CA 1
ATOM 1673 C C . SER A 1 193 ? -7.759 -9.178 12.323 1.00 87.12 193 SER A C 1
ATOM 1675 O O . SER A 1 193 ? -8.538 -8.957 13.251 1.00 87.12 193 SER A O 1
ATOM 1677 N N . LEU A 1 194 ? -7.907 -8.602 11.124 1.00 85.19 194 LEU A N 1
ATOM 1678 C CA . LEU A 1 194 ? -8.961 -7.637 10.815 1.00 85.19 194 LEU A CA 1
ATOM 1679 C C . LEU A 1 194 ? -10.350 -8.261 10.899 1.00 85.19 194 LEU A C 1
ATOM 1681 O O . LEU A 1 194 ? -11.265 -7.643 11.437 1.00 85.19 194 LEU A O 1
ATOM 1685 N N . PHE A 1 195 ? -10.515 -9.484 10.393 1.00 83.38 195 PHE A N 1
ATOM 1686 C CA . PHE A 1 195 ? -11.779 -10.209 10.484 1.00 83.38 195 PHE A CA 1
ATOM 1687 C C . PHE A 1 195 ? -12.199 -10.415 11.941 1.00 83.38 195 PHE A C 1
ATOM 1689 O O . PHE A 1 195 ? -13.360 -10.194 12.283 1.00 83.38 195 PHE A O 1
ATOM 1696 N N . PHE A 1 196 ? -11.258 -10.790 12.811 1.00 83.31 196 PHE A N 1
ATOM 1697 C CA . PHE A 1 196 ? -11.545 -10.973 14.229 1.00 83.31 196 PHE A CA 1
ATOM 1698 C C . PHE A 1 196 ? -11.969 -9.658 14.894 1.00 83.31 196 PHE A C 1
ATOM 1700 O O . PHE A 1 196 ? -12.996 -9.613 15.568 1.00 83.31 196 PHE A O 1
ATOM 1707 N N . ILE A 1 197 ? -11.241 -8.567 14.641 1.00 83.69 197 ILE A N 1
ATOM 1708 C CA . ILE A 1 197 ? -11.588 -7.230 15.155 1.00 83.69 197 ILE A CA 1
ATOM 1709 C C . ILE A 1 197 ? -12.975 -6.813 14.669 1.00 83.69 197 ILE A C 1
ATOM 1711 O O . ILE A 1 197 ? -13.800 -6.346 15.450 1.00 83.69 197 ILE A O 1
ATOM 1715 N N . PHE A 1 198 ? -13.269 -7.032 13.389 1.00 79.19 198 PHE A N 1
ATOM 1716 C CA . PHE A 1 198 ? -14.576 -6.743 12.813 1.00 79.19 198 PHE A CA 1
ATOM 1717 C C . PHE A 1 198 ? -15.693 -7.545 13.490 1.00 79.19 198 PHE A C 1
ATOM 1719 O O . PHE A 1 198 ? -16.744 -7.003 13.812 1.00 79.19 198 PHE A O 1
ATOM 1726 N N . PHE A 1 199 ? -15.469 -8.835 13.737 1.00 80.44 199 PHE A N 1
ATOM 1727 C CA . PHE A 1 199 ? -16.457 -9.702 14.370 1.00 80.44 199 PHE A CA 1
ATOM 1728 C C . PHE A 1 199 ? -16.776 -9.281 15.808 1.00 80.44 199 PHE A C 1
ATOM 1730 O O . PHE A 1 199 ? -17.944 -9.261 16.197 1.00 80.44 199 PHE A O 1
ATOM 1737 N N . VAL A 1 200 ? -15.754 -8.920 16.587 1.00 77.44 200 VAL A N 1
ATOM 1738 C CA . VAL A 1 200 ? -15.933 -8.455 17.969 1.00 77.44 200 VAL A CA 1
ATOM 1739 C C . VAL A 1 200 ? -16.593 -7.072 17.989 1.00 77.44 200 VAL A C 1
ATOM 1741 O O . VAL A 1 200 ? -17.599 -6.893 18.671 1.00 77.44 200 VAL A O 1
ATOM 1744 N N . THR A 1 201 ? -16.131 -6.130 17.157 1.00 77.06 201 THR A N 1
ATOM 1745 C CA . THR A 1 201 ? -16.731 -4.783 17.070 1.00 77.06 201 THR A CA 1
ATOM 1746 C C . THR A 1 201 ? -18.200 -4.813 16.646 1.00 77.06 201 THR A C 1
ATOM 1748 O O . THR A 1 201 ? -19.001 -4.071 17.214 1.00 77.06 201 THR A O 1
ATOM 1751 N N . PHE A 1 202 ? -18.584 -5.688 15.707 1.00 72.81 202 PHE A N 1
ATOM 1752 C CA . PHE A 1 202 ? -19.985 -5.852 15.299 1.00 72.81 202 PHE A CA 1
ATOM 1753 C C . PHE A 1 202 ? -20.869 -6.418 16.407 1.00 72.81 202 PHE A C 1
ATOM 1755 O O . PHE A 1 202 ? -22.008 -5.986 16.556 1.00 72.81 202 PHE A O 1
ATOM 1762 N N . LYS A 1 203 ? -20.365 -7.386 17.180 1.00 70.56 203 LYS A N 1
ATOM 1763 C CA . LYS A 1 203 ? -21.119 -7.973 18.296 1.00 70.56 203 LYS A CA 1
ATOM 1764 C C . LYS A 1 203 ? -21.328 -6.995 19.445 1.00 70.56 203 LYS A C 1
ATOM 1766 O O . LYS A 1 203 ? -22.330 -7.087 20.146 1.00 70.56 203 LYS A O 1
ATOM 1771 N N . GLU A 1 204 ? -20.393 -6.075 19.632 1.00 65.44 204 GLU A N 1
ATOM 1772 C CA . GLU A 1 204 ? -20.364 -5.164 20.774 1.00 65.44 204 GLU A CA 1
ATOM 1773 C C . GLU A 1 204 ? -20.843 -3.748 20.431 1.00 65.44 204 GLU A C 1
ATOM 1775 O O . GLU A 1 204 ? -20.565 -2.822 21.186 1.00 65.44 204 GLU A O 1
ATOM 1780 N N . ASN A 1 205 ? -21.544 -3.547 19.306 1.00 65.44 205 ASN A N 1
ATOM 1781 C CA . ASN A 1 205 ? -22.008 -2.228 18.849 1.00 65.44 205 ASN A CA 1
ATOM 1782 C C . ASN A 1 205 ? -20.899 -1.154 18.854 1.00 65.44 205 ASN A C 1
ATOM 1784 O O . ASN A 1 205 ? -21.136 -0.012 19.241 1.00 65.44 205 ASN A O 1
ATOM 1788 N N . PHE A 1 206 ? -19.684 -1.514 18.428 1.00 63.41 206 PHE A N 1
ATOM 1789 C CA . PHE A 1 206 ? -18.525 -0.613 18.378 1.00 63.41 206 PHE A CA 1
ATOM 1790 C C . PHE A 1 206 ? -18.104 -0.020 19.738 1.00 63.41 206 PHE A C 1
ATOM 1792 O O . PHE A 1 206 ? -17.548 1.078 19.790 1.00 63.41 206 PHE A O 1
ATOM 1799 N N . LEU A 1 207 ? -18.326 -0.731 20.850 1.00 58.69 207 LEU A N 1
ATOM 1800 C CA . LEU A 1 207 ? -17.843 -0.282 22.156 1.00 58.69 207 LEU A CA 1
ATOM 1801 C C . LEU A 1 207 ? -16.303 -0.216 22.202 1.00 58.69 207 LEU A C 1
ATOM 1803 O O . LEU A 1 207 ? -15.594 -1.200 22.000 1.00 58.69 207 LEU A O 1
ATOM 1807 N N . VAL A 1 208 ? -15.797 0.964 22.569 1.00 63.69 208 VAL A N 1
ATOM 1808 C CA . VAL A 1 208 ? -14.371 1.310 22.765 1.00 63.69 208 VAL A CA 1
ATOM 1809 C C . VAL A 1 208 ? -13.701 0.466 23.866 1.00 63.69 208 VAL A C 1
ATOM 1811 O O . VAL A 1 208 ? -12.478 0.349 23.922 1.00 63.69 208 VAL A O 1
ATOM 1814 N N . LYS A 1 209 ? -14.496 -0.185 24.724 1.00 62.34 209 LYS A N 1
ATOM 1815 C CA . LYS A 1 209 ? -14.021 -0.911 25.914 1.00 62.34 209 LYS A CA 1
ATOM 1816 C C . LYS A 1 209 ? -13.026 -2.037 25.600 1.00 62.34 209 LYS A C 1
ATOM 1818 O O . LYS A 1 209 ? -12.149 -2.300 26.413 1.00 62.34 209 LYS A O 1
ATOM 1823 N N . ASN A 1 210 ? -13.096 -2.634 24.408 1.00 70.88 210 ASN A N 1
ATOM 1824 C CA . ASN A 1 210 ? -12.238 -3.757 24.013 1.00 70.88 210 ASN A CA 1
ATOM 1825 C C . ASN A 1 210 ? -11.080 -3.381 23.083 1.00 70.88 210 ASN A C 1
ATOM 1827 O O . ASN A 1 210 ? -10.437 -4.254 22.498 1.00 70.88 210 ASN A O 1
ATOM 1831 N N . ILE A 1 211 ? -10.744 -2.094 22.979 1.00 69.75 211 ILE A N 1
ATOM 1832 C CA . ILE A 1 211 ? -9.636 -1.648 22.125 1.00 69.75 211 ILE A CA 1
ATOM 1833 C C . ILE A 1 211 ? -8.295 -2.250 22.531 1.00 69.75 211 ILE A C 1
ATOM 1835 O O . ILE A 1 211 ? -7.465 -2.508 21.666 1.00 69.75 211 ILE A O 1
ATOM 1839 N N . TRP A 1 212 ? -8.109 -2.575 23.808 1.00 71.38 212 TRP A N 1
ATOM 1840 C CA . TRP A 1 212 ? -6.935 -3.299 24.288 1.00 71.38 212 TRP A CA 1
ATOM 1841 C C . TRP A 1 212 ? -6.750 -4.628 23.550 1.00 71.38 212 TRP A C 1
ATOM 1843 O O . TRP A 1 212 ? -5.650 -4.947 23.110 1.00 71.38 212 TRP A O 1
ATOM 1853 N N . ILE A 1 213 ? -7.836 -5.369 23.326 1.00 78.50 213 ILE A N 1
ATOM 1854 C CA . ILE A 1 213 ? -7.811 -6.636 22.589 1.00 78.50 213 ILE A CA 1
ATOM 1855 C C . ILE A 1 213 ? -7.443 -6.377 21.123 1.00 78.50 213 ILE A C 1
ATOM 1857 O O . ILE A 1 213 ? -6.615 -7.089 20.560 1.00 78.50 213 ILE A O 1
ATOM 1861 N N . TYR A 1 214 ? -7.987 -5.323 20.508 1.00 78.25 214 TYR A N 1
ATOM 1862 C CA . TYR A 1 214 ? -7.663 -4.955 19.123 1.00 78.25 214 TYR A CA 1
ATOM 1863 C C . TYR A 1 214 ? -6.204 -4.515 18.965 1.00 78.25 214 TYR A C 1
ATOM 1865 O O . TYR A 1 214 ? -5.544 -4.903 18.003 1.00 78.25 214 TYR A O 1
ATOM 1873 N N . ALA A 1 215 ? -5.685 -3.766 19.937 1.00 73.75 215 ALA A N 1
ATOM 1874 C CA . ALA A 1 215 ? -4.290 -3.367 20.025 1.00 73.75 215 ALA A CA 1
ATOM 1875 C C . ALA A 1 215 ? -3.366 -4.570 20.150 1.00 73.75 215 ALA A C 1
ATOM 1877 O O . ALA A 1 215 ? -2.421 -4.682 19.377 1.00 73.75 215 ALA A O 1
ATOM 1878 N N . VAL A 1 216 ? -3.677 -5.516 21.034 1.00 80.12 216 VAL A N 1
ATOM 1879 C CA . VAL A 1 216 ? -2.907 -6.757 21.178 1.00 80.12 216 VAL A CA 1
ATOM 1880 C C . VAL A 1 216 ? -2.906 -7.562 19.873 1.00 80.12 216 VAL A C 1
ATOM 1882 O O . VAL A 1 216 ? -1.848 -8.023 19.434 1.00 80.12 216 VAL A O 1
ATOM 1885 N N . ILE A 1 217 ? -4.066 -7.676 19.216 1.00 83.56 217 ILE A N 1
ATOM 1886 C CA . ILE A 1 217 ? -4.228 -8.407 17.954 1.00 83.56 217 ILE A CA 1
ATOM 1887 C C . ILE A 1 217 ? -3.419 -7.772 16.816 1.00 83.56 217 ILE A C 1
ATOM 1889 O O . ILE A 1 217 ? -2.674 -8.480 16.139 1.00 83.56 217 ILE A O 1
ATOM 1893 N N . LEU A 1 218 ? -3.536 -6.456 16.607 1.00 80.94 218 LEU A N 1
ATOM 1894 C CA . LEU A 1 218 ? -2.858 -5.749 15.512 1.00 80.94 218 LEU A CA 1
ATOM 1895 C C . LEU A 1 218 ? -1.372 -5.519 15.782 1.00 80.94 218 LEU A C 1
ATOM 1897 O O . LEU A 1 218 ? -0.555 -5.599 14.862 1.00 80.94 218 LEU A O 1
ATOM 1901 N N . LEU A 1 219 ? -0.979 -5.268 17.032 1.00 77.44 219 LEU A N 1
ATOM 1902 C CA . LEU A 1 219 ? 0.434 -5.246 17.397 1.00 77.44 219 LEU A CA 1
ATOM 1903 C C . LEU A 1 219 ? 1.059 -6.612 17.102 1.00 77.44 219 LEU A C 1
ATOM 1905 O O . LEU A 1 219 ? 2.182 -6.671 16.595 1.00 77.44 219 LEU A O 1
ATOM 1909 N N . GLY A 1 220 ? 0.289 -7.682 17.314 1.00 76.44 220 GLY A N 1
ATOM 1910 C CA . GLY A 1 220 ? 0.760 -9.047 17.216 1.00 76.44 220 GLY A CA 1
ATOM 1911 C C . GLY A 1 220 ? 1.733 -9.287 18.353 1.00 76.44 220 GLY A C 1
ATOM 1912 O O . GLY A 1 220 ? 2.927 -9.367 18.110 1.00 76.44 220 GLY A O 1
ATOM 1913 N N . LEU A 1 221 ? 1.248 -9.326 19.595 1.00 76.12 221 LEU A N 1
ATOM 1914 C CA . LEU A 1 221 ? 2.060 -9.820 20.711 1.00 76.12 221 LEU A CA 1
ATOM 1915 C C . LEU A 1 221 ? 2.257 -11.338 20.587 1.00 76.12 221 LEU A C 1
ATOM 1917 O O . LEU A 1 221 ? 1.381 -12.012 20.039 1.00 76.12 221 LEU A O 1
ATOM 1921 N N . PRO A 1 222 ? 3.348 -11.912 21.123 1.00 72.00 222 PRO A N 1
ATOM 1922 C CA . PRO A 1 222 ? 3.436 -13.361 21.300 1.00 72.00 222 PRO A CA 1
ATOM 1923 C C . PRO A 1 222 ? 2.216 -13.845 22.108 1.00 72.00 222 PRO A C 1
ATOM 1925 O O . PRO A 1 222 ? 1.931 -13.230 23.139 1.00 72.00 222 PRO A O 1
ATOM 1928 N N . PRO A 1 223 ? 1.472 -14.895 21.693 1.00 80.44 223 PRO A N 1
ATOM 1929 C CA . PRO A 1 223 ? 1.743 -15.901 20.650 1.00 80.44 223 PRO A CA 1
ATOM 1930 C C . PRO A 1 223 ? 0.994 -15.698 19.306 1.00 80.44 223 PRO A C 1
ATOM 1932 O O . PRO A 1 223 ? 0.756 -16.658 18.573 1.00 80.44 223 PRO A O 1
ATOM 1935 N N . LEU A 1 224 ? 0.556 -14.482 18.973 1.00 86.56 224 LEU A N 1
ATOM 1936 C CA . LEU A 1 224 ? -0.318 -14.236 17.820 1.00 86.56 224 LEU A CA 1
ATOM 1937 C C . LEU A 1 224 ? 0.391 -14.417 16.461 1.00 86.56 224 LEU A C 1
ATOM 1939 O O . LEU A 1 224 ? 1.564 -14.066 16.328 1.00 86.56 224 LEU A O 1
ATOM 1943 N N . PRO A 1 225 ? -0.324 -14.848 15.400 1.00 85.25 225 PRO A N 1
ATOM 1944 C CA . PRO A 1 225 ? 0.270 -15.084 14.077 1.00 85.25 225 PRO A CA 1
ATOM 1945 C C . PRO A 1 225 ? 1.005 -13.875 13.483 1.00 85.25 225 PRO A C 1
ATOM 1947 O O . PRO A 1 225 ? 2.061 -14.028 12.873 1.00 85.25 225 PRO A O 1
ATOM 1950 N N . LEU A 1 226 ? 0.480 -12.662 13.691 1.00 86.56 226 LEU A N 1
ATOM 1951 C CA . LEU A 1 226 ? 1.116 -11.426 13.223 1.00 86.56 226 LEU A CA 1
ATOM 1952 C C . LEU A 1 226 ? 2.482 -11.177 13.875 1.00 86.56 226 LEU A C 1
ATOM 1954 O O . LEU A 1 226 ? 3.364 -10.632 13.211 1.00 86.56 226 LEU A O 1
ATOM 1958 N N . PHE A 1 227 ? 2.678 -11.605 15.129 1.00 86.56 227 PHE A N 1
ATOM 1959 C CA . PHE A 1 227 ? 3.986 -11.546 15.783 1.00 86.56 227 PHE A CA 1
ATOM 1960 C C . PHE A 1 227 ? 4.996 -12.391 15.015 1.00 86.56 227 PHE A C 1
ATOM 1962 O O . PHE A 1 227 ? 6.043 -11.896 14.609 1.00 86.56 227 PHE A O 1
ATOM 1969 N N . CYS A 1 228 ? 4.648 -13.660 14.775 1.00 85.62 228 CYS A N 1
ATOM 1970 C CA . CYS A 1 228 ? 5.518 -14.617 14.104 1.00 85.62 228 CYS A CA 1
ATOM 1971 C C . CYS A 1 228 ? 5.934 -14.110 12.723 1.00 85.62 228 CYS A C 1
ATOM 1973 O O . CYS A 1 228 ? 7.109 -14.182 12.379 1.00 85.62 228 CYS A O 1
ATOM 1975 N N . MET A 1 229 ? 5.000 -13.529 11.964 1.00 88.25 229 MET A N 1
ATOM 1976 C CA . MET A 1 229 ? 5.310 -12.992 10.638 1.00 88.25 229 MET A CA 1
ATOM 1977 C C . MET A 1 229 ? 6.250 -11.782 10.702 1.00 88.25 229 MET A C 1
ATOM 1979 O O . MET A 1 229 ? 7.214 -11.723 9.941 1.00 88.25 229 MET A O 1
ATOM 1983 N N . LYS A 1 230 ? 6.030 -10.840 11.633 1.00 86.06 230 LYS A N 1
ATOM 1984 C CA . LYS A 1 230 ? 6.952 -9.707 11.846 1.00 86.06 230 LYS A CA 1
ATOM 1985 C C . LYS A 1 230 ? 8.333 -10.179 12.308 1.00 86.06 230 LYS A C 1
ATOM 1987 O O . LYS A 1 230 ? 9.345 -9.674 11.835 1.00 86.06 230 LYS A O 1
ATOM 1992 N N . PHE A 1 231 ? 8.381 -11.170 13.193 1.00 85.75 231 PHE A N 1
ATOM 1993 C CA . PHE A 1 231 ? 9.626 -11.722 13.717 1.00 85.75 231 PHE A CA 1
ATOM 1994 C C . PHE A 1 231 ? 10.424 -12.483 12.650 1.00 85.75 231 PHE A C 1
ATOM 1996 O O . PHE A 1 231 ? 11.625 -12.272 12.509 1.00 85.75 231 PHE A O 1
ATOM 2003 N N . MET A 1 232 ? 9.765 -13.308 11.834 1.00 86.31 232 MET A N 1
ATOM 2004 C CA . MET A 1 232 ? 10.395 -13.966 10.684 1.00 86.31 232 MET A CA 1
ATOM 2005 C C . MET A 1 232 ? 10.922 -12.950 9.659 1.00 86.31 232 MET A C 1
ATOM 2007 O O . MET A 1 232 ? 12.000 -13.142 9.092 1.00 86.31 232 MET A O 1
ATOM 2011 N N . LEU A 1 233 ? 10.204 -11.843 9.447 1.00 86.56 233 LEU A N 1
ATOM 2012 C CA . LEU A 1 233 ? 10.660 -10.746 8.590 1.00 86.56 233 LEU A CA 1
ATOM 2013 C C . LEU A 1 233 ? 11.917 -10.066 9.158 1.00 86.56 233 LEU A C 1
ATOM 2015 O O . LEU A 1 233 ? 12.859 -9.796 8.419 1.00 86.56 233 LEU A O 1
ATOM 2019 N N . LEU A 1 234 ? 11.975 -9.850 10.474 1.00 85.25 234 LEU A N 1
ATOM 2020 C CA . LEU A 1 234 ? 13.172 -9.331 11.142 1.00 85.25 234 LEU A CA 1
ATOM 2021 C C . LEU A 1 234 ? 14.366 -10.286 11.005 1.00 85.25 234 LEU A C 1
ATOM 2023 O O . LEU A 1 234 ? 15.457 -9.849 10.647 1.00 85.25 234 LEU A O 1
ATOM 2027 N N . LEU A 1 235 ? 14.164 -11.585 11.241 1.00 85.75 235 LEU A N 1
ATOM 2028 C CA . LEU A 1 235 ? 15.227 -12.591 11.131 1.00 85.75 235 LEU A CA 1
ATOM 2029 C C . LEU A 1 235 ? 15.771 -12.719 9.706 1.00 85.75 235 LEU A C 1
ATOM 2031 O O . LEU A 1 235 ? 16.980 -12.802 9.509 1.00 85.75 235 LEU A O 1
ATOM 2035 N N . SER A 1 236 ? 14.895 -12.701 8.702 1.00 85.12 236 SER A N 1
ATOM 2036 C CA . SER A 1 236 ? 15.308 -12.785 7.293 1.00 85.12 236 SER A CA 1
ATOM 2037 C C . SER A 1 236 ? 16.085 -11.554 6.816 1.00 85.12 236 SER A C 1
ATOM 2039 O O . SER A 1 236 ? 16.858 -11.655 5.864 1.00 85.12 236 SER A O 1
ATOM 2041 N N . LEU A 1 237 ? 15.947 -10.415 7.501 1.00 84.06 237 LEU A N 1
ATOM 2042 C CA . LEU A 1 237 ? 16.684 -9.186 7.207 1.00 84.06 237 LEU A CA 1
ATOM 2043 C C . LEU A 1 237 ? 17.893 -8.954 8.122 1.00 84.06 237 LEU A C 1
ATOM 2045 O O . LEU A 1 237 ? 18.549 -7.924 7.991 1.00 84.06 237 LEU A O 1
ATOM 2049 N N . TRP A 1 238 ? 18.242 -9.912 8.988 1.00 83.56 238 TRP A N 1
ATOM 2050 C CA . TRP A 1 238 ? 19.350 -9.794 9.946 1.00 83.56 238 TRP A CA 1
ATOM 2051 C C . TRP A 1 238 ? 20.684 -9.401 9.295 1.00 83.56 238 TRP A C 1
ATOM 2053 O O . TRP A 1 238 ? 21.422 -8.566 9.813 1.00 83.56 238 TRP A O 1
ATOM 2063 N N . ASN A 1 239 ? 20.972 -9.955 8.115 1.00 77.50 239 ASN A N 1
ATOM 2064 C CA . ASN A 1 239 ? 22.218 -9.689 7.390 1.00 77.50 239 ASN A CA 1
ATOM 2065 C C . ASN A 1 239 ? 22.259 -8.293 6.739 1.00 77.50 239 ASN A C 1
ATOM 2067 O O . ASN A 1 239 ? 23.318 -7.849 6.299 1.00 77.50 239 ASN A O 1
ATOM 2071 N N . PHE A 1 240 ? 21.131 -7.583 6.688 1.00 81.31 240 PHE A N 1
ATOM 2072 C CA . PHE A 1 240 ? 21.031 -6.231 6.152 1.00 81.31 240 PHE A CA 1
ATOM 2073 C C . PHE A 1 240 ? 20.956 -5.224 7.304 1.00 81.31 240 PHE A C 1
ATOM 2075 O O . PHE A 1 240 ? 19.882 -4.724 7.630 1.00 81.31 240 PHE A O 1
ATOM 2082 N N . SER A 1 241 ? 22.101 -4.910 7.918 1.00 77.12 241 SER A N 1
ATOM 2083 C CA . SER A 1 241 ? 22.199 -4.147 9.178 1.00 77.12 241 SER A CA 1
ATOM 2084 C C . SER A 1 241 ? 21.358 -2.862 9.235 1.00 77.12 241 SER A C 1
ATOM 2086 O O . SER A 1 241 ? 20.686 -2.618 10.234 1.00 77.12 241 SER A O 1
ATOM 2088 N N . LEU A 1 242 ? 21.330 -2.062 8.162 1.00 75.69 242 LEU A N 1
ATOM 2089 C CA . LEU A 1 242 ? 20.525 -0.835 8.096 1.00 75.69 242 LEU A CA 1
ATOM 2090 C C . LEU A 1 242 ? 19.014 -1.119 8.014 1.00 75.69 242 LEU A C 1
ATOM 2092 O O . LEU A 1 242 ? 18.227 -0.477 8.705 1.00 75.69 242 LEU A O 1
ATOM 2096 N N . LEU A 1 243 ? 18.607 -2.098 7.200 1.00 77.50 243 LEU A N 1
ATOM 2097 C CA . LEU A 1 243 ? 17.206 -2.523 7.086 1.00 77.50 243 LEU A CA 1
ATOM 2098 C C . LEU A 1 243 ? 16.711 -3.125 8.403 1.00 77.50 243 LEU A C 1
ATOM 2100 O O . LEU A 1 243 ? 15.621 -2.789 8.860 1.00 77.50 243 LEU A O 1
ATOM 2104 N N . PHE A 1 244 ? 17.541 -3.954 9.036 1.00 79.31 244 PHE A N 1
ATOM 2105 C CA . PHE A 1 244 ? 17.277 -4.528 10.349 1.00 79.31 244 PHE A CA 1
ATOM 2106 C C . PHE A 1 244 ? 17.118 -3.437 11.419 1.00 79.31 244 PHE A C 1
ATOM 2108 O O . PHE A 1 244 ? 16.144 -3.441 12.173 1.00 79.31 244 PHE A O 1
ATOM 2115 N N . PHE A 1 245 ? 18.020 -2.452 11.453 1.00 77.00 245 PHE A N 1
ATOM 2116 C CA . PHE A 1 245 ? 17.941 -1.335 12.396 1.00 77.00 245 PHE A CA 1
ATOM 2117 C C . PHE A 1 245 ? 16.671 -0.488 12.212 1.00 77.00 245 PHE A C 1
ATOM 2119 O O . PHE A 1 245 ? 15.967 -0.204 13.177 1.00 77.00 245 PHE A O 1
ATOM 2126 N N . ILE A 1 246 ? 16.312 -0.126 10.978 1.00 74.25 246 ILE A N 1
ATOM 2127 C CA . ILE A 1 246 ? 15.103 0.680 10.736 1.00 74.25 246 ILE A CA 1
ATOM 2128 C C . ILE A 1 246 ? 13.833 -0.108 11.079 1.00 74.25 246 ILE A C 1
ATOM 2130 O O . ILE A 1 246 ? 12.900 0.447 11.655 1.00 74.25 246 ILE A O 1
ATOM 2134 N N . LEU A 1 247 ? 13.793 -1.406 10.777 1.00 73.12 247 LEU A N 1
ATOM 2135 C CA . LEU A 1 247 ? 12.655 -2.256 11.118 1.00 73.12 247 LEU A CA 1
ATOM 2136 C C . LEU A 1 247 ? 12.492 -2.466 12.618 1.00 73.12 247 LEU A C 1
ATOM 2138 O O . LEU A 1 247 ? 11.367 -2.460 13.110 1.00 73.12 247 LEU A O 1
ATOM 2142 N N . THR A 1 248 ? 13.593 -2.644 13.346 1.00 78.50 248 THR A N 1
ATOM 2143 C CA . THR A 1 248 ? 13.552 -2.736 14.810 1.00 78.50 248 THR A CA 1
ATOM 2144 C C . THR A 1 248 ? 13.069 -1.428 15.424 1.00 78.50 248 THR A C 1
ATOM 2146 O O . THR A 1 248 ? 12.163 -1.468 16.253 1.00 78.50 248 THR A O 1
ATOM 2149 N N . LEU A 1 249 ? 13.559 -0.271 14.961 1.00 75.06 249 LEU A N 1
ATOM 2150 C CA . LEU A 1 249 ? 13.009 1.031 15.356 1.00 75.06 249 LEU A CA 1
ATOM 2151 C C . LEU A 1 249 ? 11.512 1.131 15.043 1.00 75.06 249 LEU A C 1
ATOM 2153 O O . LEU A 1 249 ? 10.728 1.474 15.923 1.00 75.06 249 LEU A O 1
ATOM 2157 N N . GLY A 1 250 ? 11.098 0.773 13.825 1.00 70.25 250 GLY A N 1
ATOM 2158 C CA . GLY A 1 250 ? 9.691 0.751 13.431 1.00 70.25 250 GLY A CA 1
ATOM 2159 C C . GLY A 1 250 ? 8.848 -0.145 14.340 1.00 70.25 250 GLY A C 1
ATOM 2160 O O . GLY A 1 250 ? 7.762 0.248 14.759 1.00 70.25 250 GLY A O 1
ATOM 2161 N N . PHE A 1 251 ? 9.358 -1.319 14.714 1.00 72.94 251 PHE A N 1
ATOM 2162 C CA . PHE A 1 251 ? 8.706 -2.225 15.654 1.00 72.94 251 PHE A CA 1
ATOM 2163 C C . PHE A 1 251 ? 8.560 -1.594 17.045 1.00 72.94 251 PHE A C 1
ATOM 2165 O O . PHE A 1 251 ? 7.452 -1.579 17.584 1.00 72.94 251 PHE A O 1
ATOM 2172 N N . PHE A 1 252 ? 9.619 -0.992 17.593 1.00 76.31 252 PHE A N 1
ATOM 2173 C CA . PHE A 1 252 ? 9.558 -0.293 18.881 1.00 76.31 252 PHE A CA 1
ATOM 2174 C C . PHE A 1 252 ? 8.593 0.893 18.863 1.00 76.31 252 PHE A C 1
ATOM 2176 O O . PHE A 1 252 ? 7.802 1.038 19.794 1.00 76.31 252 PHE A O 1
ATOM 2183 N N . PHE A 1 253 ? 8.580 1.697 17.796 1.00 69.25 253 PHE A N 1
ATOM 2184 C CA . PHE A 1 253 ? 7.608 2.780 17.672 1.00 69.25 253 PHE A CA 1
ATOM 2185 C C . PHE A 1 253 ? 6.180 2.256 17.546 1.00 69.25 253 PHE A C 1
ATOM 2187 O O . PHE A 1 253 ? 5.282 2.824 18.164 1.00 69.25 253 PHE A O 1
ATOM 2194 N N . THR A 1 254 ? 5.956 1.149 16.823 1.00 69.56 254 THR A N 1
ATOM 2195 C CA . THR A 1 254 ? 4.626 0.530 16.807 1.00 69.56 254 THR A CA 1
ATOM 2196 C C . THR A 1 254 ? 4.218 0.106 18.212 1.00 69.56 254 THR A C 1
ATOM 2198 O O . THR A 1 254 ? 3.129 0.470 18.638 1.00 69.56 254 THR A O 1
ATOM 2201 N N . ILE A 1 255 ? 5.092 -0.562 18.977 1.00 74.88 255 ILE A N 1
ATOM 2202 C CA . ILE A 1 255 ? 4.806 -0.919 20.374 1.00 74.88 255 ILE A CA 1
ATOM 2203 C C . ILE A 1 255 ? 4.434 0.321 21.182 1.00 74.88 255 ILE A C 1
ATOM 2205 O O . ILE A 1 255 ? 3.404 0.311 21.852 1.00 74.88 255 ILE A O 1
ATOM 2209 N N . ASN A 1 256 ? 5.225 1.387 21.072 1.00 70.31 256 ASN A N 1
ATOM 2210 C CA . ASN A 1 256 ? 4.980 2.628 21.795 1.00 70.31 256 ASN A CA 1
ATOM 2211 C C . ASN A 1 256 ? 3.609 3.231 21.451 1.00 70.31 256 ASN A C 1
ATOM 2213 O O . ASN A 1 256 ? 2.856 3.586 22.348 1.00 70.31 256 ASN A O 1
ATOM 2217 N N . PHE A 1 257 ? 3.232 3.258 20.171 1.00 64.88 257 PHE A N 1
ATOM 2218 C CA . PHE A 1 257 ? 1.907 3.707 19.742 1.00 64.88 257 PHE A CA 1
ATOM 2219 C C . PHE A 1 257 ? 0.778 2.893 20.390 1.00 64.88 257 PHE A C 1
ATOM 2221 O O . PHE A 1 257 ? -0.148 3.458 20.969 1.00 64.88 257 PHE A O 1
ATOM 2228 N N . TYR A 1 258 ? 0.841 1.559 20.328 1.00 68.19 258 TYR A N 1
ATOM 2229 C CA . TYR A 1 258 ? -0.210 0.717 20.906 1.00 68.19 258 TYR A CA 1
ATOM 2230 C C . TYR A 1 258 ? -0.263 0.837 22.435 1.00 68.19 258 TYR A C 1
ATOM 2232 O O . TYR A 1 258 ? -1.361 0.911 22.977 1.00 68.19 258 TYR A O 1
ATOM 2240 N N . VAL A 1 259 ? 0.886 0.897 23.120 1.00 72.44 259 VAL A N 1
ATOM 2241 C CA . VAL A 1 259 ? 0.962 1.065 24.583 1.00 72.44 259 VAL A CA 1
ATOM 2242 C C . VAL A 1 259 ? 0.430 2.434 25.007 1.00 72.44 259 VAL A C 1
ATOM 2244 O O . VAL A 1 259 ? -0.384 2.499 25.924 1.00 72.44 259 VAL A O 1
ATOM 2247 N N . ASN A 1 260 ? 0.807 3.513 24.320 1.00 68.56 260 ASN A N 1
ATOM 2248 C CA . ASN A 1 260 ? 0.295 4.851 24.615 1.00 68.56 260 ASN A CA 1
ATOM 2249 C C . ASN A 1 260 ? -1.220 4.922 24.433 1.00 68.56 260 ASN A C 1
ATOM 2251 O O . ASN A 1 260 ? -1.918 5.408 25.315 1.00 68.56 260 ASN A O 1
ATOM 2255 N N . ASN A 1 261 ? -1.746 4.367 23.341 1.00 63.94 261 ASN A N 1
ATOM 2256 C CA . ASN A 1 261 ? -3.189 4.318 23.107 1.00 63.94 261 ASN A CA 1
ATOM 2257 C C . ASN A 1 261 ? -3.923 3.511 24.176 1.00 63.94 261 ASN A C 1
ATOM 2259 O O . ASN A 1 261 ? -4.969 3.927 24.663 1.00 63.94 261 ASN A O 1
ATOM 2263 N N . ILE A 1 262 ? -3.348 2.378 24.567 1.00 67.50 262 ILE A N 1
ATOM 2264 C CA . ILE A 1 262 ? -3.818 1.552 25.670 1.00 67.50 262 ILE A CA 1
ATOM 2265 C C . ILE A 1 262 ? -3.908 2.377 26.974 1.00 67.50 262 ILE A C 1
ATOM 2267 O O . ILE A 1 262 ? -4.969 2.426 27.597 1.00 67.50 262 ILE A O 1
ATOM 2271 N N . PHE A 1 263 ? -2.840 3.090 27.346 1.00 64.44 263 PHE A N 1
ATOM 2272 C CA . PHE A 1 263 ? -2.815 3.933 28.546 1.00 64.44 263 PHE A CA 1
ATOM 2273 C C . PHE A 1 263 ? -3.815 5.092 28.479 1.00 64.44 263 PHE A C 1
ATOM 2275 O O . PHE A 1 263 ? -4.511 5.360 29.460 1.00 64.44 263 PHE A O 1
ATOM 2282 N N . LEU A 1 264 ? -3.931 5.749 27.323 1.00 61.59 264 LEU A N 1
ATOM 2283 C CA . LEU A 1 264 ? -4.890 6.833 27.108 1.00 61.59 264 LEU A CA 1
ATOM 2284 C C . LEU A 1 264 ? -6.333 6.360 27.315 1.00 61.59 264 LEU A C 1
ATOM 2286 O O . LEU A 1 264 ? -7.122 7.088 27.906 1.00 61.59 264 LEU A O 1
ATOM 2290 N N . ILE A 1 265 ? -6.670 5.131 26.913 1.00 60.28 265 ILE A N 1
ATOM 2291 C CA . ILE A 1 265 ? -8.004 4.557 27.145 1.00 60.28 265 ILE A CA 1
ATOM 2292 C C . ILE A 1 265 ? -8.249 4.277 28.628 1.00 60.28 265 ILE A C 1
ATOM 2294 O O . ILE A 1 265 ? -9.361 4.495 29.087 1.00 60.28 265 ILE A O 1
ATOM 2298 N N . SER A 1 266 ? -7.254 3.805 29.394 1.00 59.47 266 SER A N 1
ATOM 2299 C CA . SER A 1 266 ? -7.444 3.590 30.845 1.00 59.47 266 SER A CA 1
ATOM 2300 C C . SER A 1 266 ? -7.676 4.871 31.648 1.00 59.47 266 SER A C 1
ATOM 2302 O O . SER A 1 266 ? -8.089 4.782 32.801 1.00 59.47 266 SER A O 1
ATOM 2304 N N . LEU A 1 267 ? -7.376 6.039 31.077 1.00 51.31 267 LEU A N 1
ATOM 2305 C CA . LEU A 1 267 ? -7.547 7.334 31.737 1.00 51.31 267 LEU A CA 1
ATOM 2306 C C . LEU A 1 267 ? -8.934 7.961 31.503 1.00 51.31 267 LEU A C 1
ATOM 2308 O O . LEU A 1 267 ? -9.257 8.932 32.187 1.00 51.31 267 LEU A O 1
ATOM 2312 N N . ILE A 1 268 ? -9.727 7.433 30.561 1.00 50.50 268 ILE A N 1
ATOM 2313 C CA . ILE A 1 268 ? -11.086 7.896 30.210 1.00 50.50 268 ILE A CA 1
ATOM 2314 C C . ILE A 1 268 ? -12.126 7.013 30.903 1.00 50.50 268 ILE A C 1
ATOM 2316 O O . ILE A 1 268 ? -13.091 7.580 31.461 1.00 50.50 268 ILE A O 1
#

pLDDT: mean 82.29, std 11.46, range [41.22, 97.44]

Radius of gyration: 18.36 Å; chains: 1; bounding box: 46×31×59 Å

Secondary structure (DSSP, 8-state):
-HHHHHHHHHHHHHHTS---HHHHHHHHHHHHHHHHHHTTT-HHHHHHHHHHHHHHHHHHHHHHHHHHTT-HHHHHHHHHHHHHHHHT-TTTHHHHHHHHHHS-HHHHHHHHHHHHHHHHHHHHHHGGGS-HHHHHHHHHHHHHHHHHHHHHS---HHHHHHHHHHHHHHHHHHHHHH-HHHHHHHHHHHHHHHHHHHHHHHHTTT-GGGHHHHHHHHHT-TTSHHHHHHHHHHHHTTT-HHHHHHHHHHHHHHHHHHHHHHHHHHT-